Protein AF-A0A2S2NED5-F1 (afdb_monomer)

Solvent-accessible surface area (backbone atoms only — not comparable to full-atom values): 10170 Å² total; per-residue (Å²): 133,84,78,72,93,68,76,84,62,56,47,93,86,77,43,52,46,67,62,49,56,62,32,40,81,76,54,35,88,59,33,60,56,54,48,54,50,50,52,52,53,48,36,50,76,66,53,75,52,66,86,52,93,64,47,64,55,58,56,51,52,53,50,50,52,54,54,46,48,71,66,48,44,62,63,52,49,55,53,54,51,48,54,51,51,53,52,52,49,50,55,52,49,52,53,48,51,52,52,50,52,52,51,51,53,50,55,52,50,53,50,51,52,53,51,56,57,47,48,56,53,53,52,50,53,52,54,50,51,51,52,52,51,52,51,50,52,51,52,49,53,52,50,51,54,50,51,54,54,47,53,53,52,52,50,52,51,50,49,53,53,48,53,53,51,51,52,50,52,52,52,51,51,52,52,52,54,55,59,74,73,105

Radius of gyration: 58.75 Å; Cα contacts (8 Å, |Δi|>4): 25; chains: 1; bounding box: 79×41×174 Å
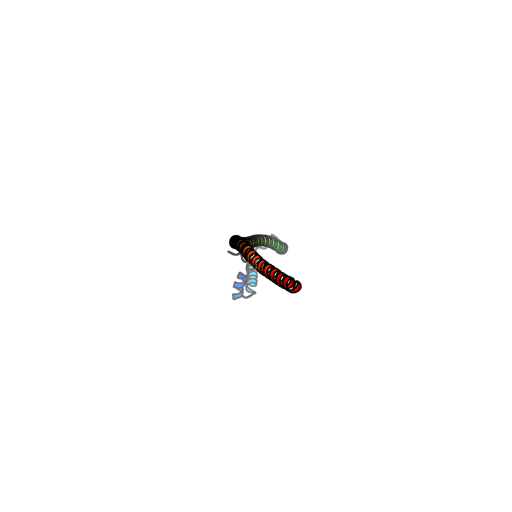
Sequence (182 aa):
MVRLEEPAKTRYLFVPEEWFEVFYKKTGVTGPYVLAAGVTTYLLSKEIWVVEHEFPYVLATVGLFYIGWKKFGTPLANFLDKEIDEYEASCNASRKGEIDGLKENIENQKTEIWRTEAQQHVIQAKRENVAIQLEAIYRERALQAYNQVKRRLDYQLDLANLTRSVQQRHMVNWIIENVLKS

Organism: Schizaphis graminum (NCBI:txid13262)

Nearest PDB structures (foldseek):
  6ziu-assembly1_b  TM=6.833E-01  e=1.904E-09  Bos taurus
  8h9j-assembly1_K  TM=9.379E-01  e=1.440E-06  Homo sapiens
  6zbb-assembly1_b  TM=8.979E-01  e=2.397E-06  Bos taurus

InterPro domains:
  IPR008688 ATP synthase, F0 complex, subunit B/MI25 [PF05405] (40-182)
  IPR013837 ATP synthase, F0 complex, subunit B [PTHR12733] (4-182)

pLDDT: mean 91.84, std 7.13, range [45.84, 98.19]

Secondary structure (DSSP, 8-state):
-PPPSSPPPEETTTEEHHHHHHHHHHHTTTHHHHHHHHHHHHHHHTTSS---TTHHHHHHHHHHHHHHHHHHHHHHHHHHHHHHHHHHHHHHHHHHHHHHHHHHHHHHHHHHHHHHHHHHHHHHHHHHHHHHHHHHHHHHHHHHHHHHHHHHHHHHHHHHHHHHHHHHHHHHHHHHHHHHH-

Foldseek 3Di:
DDDDPDDFDADPVPHGVVVQVVCCVPPNNCRVVVVVVVVVVVCVVVPVPPDDPCNVVVVVVVVVVVVCCVVVVVVVVVVVVVVVVVVVVVVVVVVVVVVVVVVVVVVVVVVVVVVVVVVVVVVVVVVVVVVVVVVVVVVVVVVVVVVVVVVVVVVVVVVVVVVVVVVVVVVVVVVVVVVVVD

Mean predicted aligned error: 11.35 Å

Structure (mmCIF, N/CA/C/O backbone):
data_AF-A0A2S2NED5-F1
#
_entry.id   AF-A0A2S2NED5-F1
#
loop_
_atom_site.group_PDB
_atom_site.id
_atom_site.type_symbol
_atom_site.label_atom_id
_atom_site.label_alt_id
_atom_site.label_comp_id
_atom_site.label_asym_id
_atom_site.label_entity_id
_atom_site.label_seq_id
_atom_site.pdbx_PDB_ins_code
_atom_site.Cartn_x
_atom_site.Cartn_y
_atom_site.Cartn_z
_atom_site.occupancy
_atom_site.B_iso_or_equiv
_atom_site.auth_seq_id
_atom_site.auth_comp_id
_atom_site.auth_asym_id
_atom_site.auth_atom_id
_atom_site.pdbx_PDB_model_num
ATOM 1 N N . MET A 1 1 ? -3.867 1.779 -29.626 1.00 45.84 1 MET A N 1
ATOM 2 C CA . MET A 1 1 ? -2.768 1.006 -30.240 1.00 45.84 1 MET A CA 1
ATOM 3 C C . MET A 1 1 ? -1.603 1.095 -29.274 1.00 45.84 1 MET A C 1
ATOM 5 O O . MET A 1 1 ? -1.162 2.205 -29.015 1.00 45.84 1 MET A O 1
ATOM 9 N N . VAL A 1 2 ? -1.208 -0.011 -28.644 1.00 74.12 2 VAL A N 1
ATOM 10 C CA . VAL A 1 2 ? -0.038 -0.026 -27.751 1.00 74.12 2 VAL A CA 1
ATOM 11 C C . VAL A 1 2 ? 1.204 0.038 -28.640 1.00 74.12 2 VAL A C 1
ATOM 13 O O . VAL A 1 2 ? 1.271 -0.683 -29.637 1.00 74.12 2 VAL A O 1
ATOM 16 N N . ARG A 1 3 ? 2.130 0.956 -28.348 1.00 76.75 3 ARG A N 1
ATOM 17 C CA . ARG A 1 3 ? 3.401 1.055 -29.075 1.00 76.75 3 ARG A CA 1
ATOM 18 C C . ARG A 1 3 ? 4.224 -0.202 -28.773 1.00 76.75 3 ARG A C 1
ATOM 20 O O . ARG A 1 3 ? 4.246 -0.643 -27.632 1.00 76.75 3 ARG A O 1
ATOM 27 N N . LEU A 1 4 ? 4.870 -0.774 -29.787 1.00 77.12 4 LEU A N 1
ATOM 28 C CA . LEU A 1 4 ? 5.820 -1.871 -29.588 1.00 77.12 4 LEU A CA 1
ATOM 29 C C . LEU A 1 4 ? 6.996 -1.368 -28.736 1.00 77.12 4 LEU A C 1
ATOM 31 O O . LEU A 1 4 ? 7.521 -0.291 -29.025 1.00 77.12 4 LEU A O 1
ATOM 35 N N . GLU A 1 5 ? 7.379 -2.127 -27.707 1.00 75.31 5 GLU A N 1
ATOM 36 C CA . GLU A 1 5 ? 8.508 -1.797 -26.821 1.00 75.31 5 GLU A CA 1
ATOM 37 C C . GLU A 1 5 ? 9.833 -1.778 -27.593 1.00 75.31 5 GLU A C 1
ATOM 39 O O . GLU A 1 5 ? 10.628 -0.854 -27.443 1.00 75.31 5 GLU A O 1
ATOM 44 N N . GLU A 1 6 ? 10.027 -2.736 -28.502 1.00 81.06 6 GLU A N 1
ATOM 45 C CA . GLU A 1 6 ? 11.191 -2.783 -29.384 1.00 81.06 6 GLU A CA 1
ATOM 46 C C . GLU A 1 6 ? 10.802 -2.448 -30.834 1.00 81.06 6 GLU A C 1
ATOM 48 O O . GLU A 1 6 ? 9.825 -2.993 -31.365 1.00 81.06 6 GLU A O 1
ATOM 53 N N . PRO A 1 7 ? 11.548 -1.557 -31.514 1.00 80.75 7 PRO A N 1
ATOM 54 C CA . PRO A 1 7 ? 11.331 -1.295 -32.929 1.00 80.75 7 PRO A CA 1
ATOM 55 C C . PRO A 1 7 ? 11.759 -2.493 -33.786 1.00 80.75 7 PRO A C 1
ATOM 57 O O . PRO A 1 7 ? 12.618 -3.290 -33.406 1.00 80.75 7 PRO A O 1
ATOM 60 N N . ALA A 1 8 ? 11.204 -2.582 -34.998 1.00 84.62 8 ALA A N 1
ATOM 61 C CA . ALA A 1 8 ? 11.628 -3.575 -35.977 1.00 84.62 8 ALA A CA 1
ATOM 62 C C . ALA A 1 8 ? 13.136 -3.458 -36.253 1.00 84.62 8 ALA A C 1
ATOM 64 O O . ALA A 1 8 ? 13.674 -2.364 -36.447 1.00 84.62 8 ALA A O 1
ATOM 65 N N . LYS A 1 9 ? 13.821 -4.602 -36.280 1.00 87.06 9 LYS A N 1
ATOM 66 C CA . LYS A 1 9 ? 15.272 -4.663 -36.446 1.00 87.06 9 LYS A CA 1
ATOM 67 C C . LYS A 1 9 ? 15.691 -4.099 -37.808 1.00 87.06 9 LYS A C 1
ATOM 69 O O . LYS A 1 9 ? 15.172 -4.504 -38.847 1.00 87.06 9 LYS A O 1
ATOM 74 N N . THR A 1 10 ? 16.675 -3.203 -37.809 1.00 87.75 10 THR A N 1
ATOM 75 C CA . THR A 1 10 ? 17.285 -2.651 -39.025 1.00 87.75 10 THR A CA 1
ATOM 76 C C . THR A 1 10 ? 18.771 -2.998 -39.092 1.00 87.75 10 THR A C 1
ATOM 78 O O . THR A 1 10 ? 19.491 -2.984 -38.092 1.00 87.75 10 THR A O 1
ATOM 81 N N . ARG A 1 11 ? 19.255 -3.320 -40.294 1.00 83.75 11 ARG A N 1
ATOM 82 C CA . ARG A 1 11 ? 20.682 -3.445 -40.612 1.00 83.75 11 ARG A CA 1
ATOM 83 C C . ARG A 1 11 ? 21.145 -2.183 -41.339 1.00 83.75 11 ARG A C 1
ATOM 85 O O . ARG A 1 11 ? 20.398 -1.587 -42.109 1.00 83.75 11 ARG A O 1
ATOM 92 N N . TYR A 1 12 ? 22.396 -1.779 -41.114 1.00 81.88 12 TYR A N 1
ATOM 93 C CA . TYR A 1 12 ? 23.006 -0.605 -41.765 1.00 81.88 12 TYR A CA 1
ATOM 94 C C . TYR A 1 12 ? 22.207 0.698 -41.595 1.00 81.88 12 TYR A C 1
ATOM 96 O O . TYR A 1 12 ? 22.156 1.511 -42.512 1.00 81.88 12 TYR A O 1
ATOM 104 N N . LEU A 1 13 ? 21.598 0.9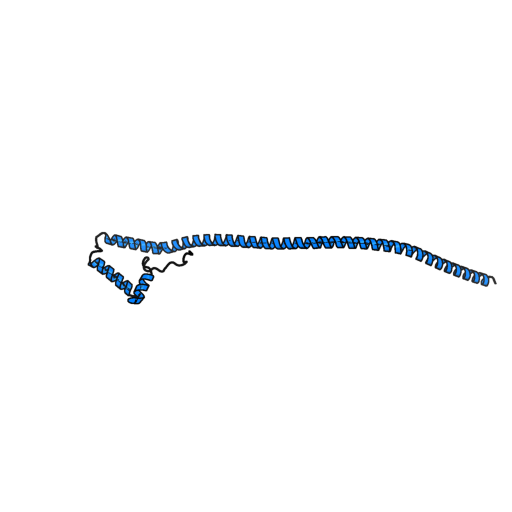05 -40.422 1.00 81.31 13 LEU A N 1
ATOM 105 C CA . LEU A 1 13 ? 20.775 2.070 -40.063 1.00 81.31 13 LEU A CA 1
ATOM 106 C C . LEU A 1 13 ? 19.399 2.150 -40.745 1.00 81.31 13 LEU A C 1
ATOM 108 O O . LEU A 1 13 ? 18.418 2.423 -40.060 1.00 81.31 13 LEU A O 1
ATOM 112 N N . PHE A 1 14 ? 19.316 1.926 -42.059 1.00 83.69 14 PHE A N 1
ATOM 113 C CA . PHE A 1 14 ? 18.115 2.229 -42.852 1.00 83.69 14 PHE A CA 1
ATOM 114 C C . PHE A 1 14 ? 17.465 1.020 -43.533 1.00 83.69 14 PHE A C 1
ATOM 116 O O . PHE A 1 14 ? 16.337 1.144 -44.003 1.00 83.69 14 PHE A O 1
ATOM 123 N N . VAL A 1 15 ? 18.137 -0.135 -43.616 1.00 88.62 15 VAL A N 1
ATOM 124 C CA . VAL A 1 15 ? 17.589 -1.311 -44.311 1.00 88.62 15 VAL A CA 1
ATOM 125 C C . VAL A 1 15 ? 16.874 -2.216 -43.301 1.00 88.62 15 VAL A C 1
ATOM 127 O O . VAL A 1 15 ? 17.534 -2.746 -42.405 1.00 88.62 15 VAL A O 1
ATOM 130 N N . PRO A 1 16 ? 15.552 -2.435 -43.414 1.00 89.62 16 PRO A N 1
ATOM 131 C CA . PRO A 1 16 ? 14.827 -3.341 -42.525 1.00 89.62 16 PRO A CA 1
ATOM 132 C C . PRO A 1 16 ? 15.308 -4.788 -42.657 1.00 89.62 16 PRO A C 1
ATOM 134 O O . PRO A 1 16 ? 15.634 -5.246 -43.753 1.00 89.62 16 PRO A O 1
ATOM 137 N N . GLU A 1 17 ? 15.298 -5.535 -41.554 1.00 87.75 17 GLU A N 1
ATOM 138 C CA . GLU A 1 17 ? 15.610 -6.971 -41.548 1.00 87.75 17 GLU A CA 1
ATOM 139 C C . GLU A 1 17 ? 14.667 -7.764 -42.470 1.00 87.75 17 GLU A C 1
ATOM 141 O O . GLU A 1 17 ? 15.100 -8.696 -43.142 1.00 87.75 17 GLU A O 1
ATOM 146 N N . GLU A 1 18 ? 13.411 -7.332 -42.594 1.00 88.44 18 GLU A N 1
ATOM 147 C CA . GLU A 1 18 ? 12.395 -7.953 -43.454 1.00 88.44 18 GLU A CA 1
ATOM 148 C C . GLU A 1 18 ? 12.843 -8.071 -44.920 1.00 88.44 18 GLU A C 1
ATOM 150 O O . GLU A 1 18 ? 12.561 -9.068 -45.588 1.00 88.44 18 GLU A O 1
ATOM 155 N N . TRP A 1 19 ? 13.608 -7.095 -45.429 1.00 85.38 19 TRP A N 1
ATOM 156 C CA . TRP A 1 19 ? 14.183 -7.178 -46.774 1.00 85.38 19 TRP A CA 1
ATOM 157 C C . TRP A 1 19 ? 15.178 -8.331 -46.880 1.00 85.38 19 TRP A C 1
ATOM 159 O O . TRP A 1 19 ? 15.153 -9.081 -47.855 1.00 85.38 19 TRP A O 1
ATOM 169 N N . PHE A 1 20 ? 16.025 -8.516 -45.867 1.00 87.62 20 PHE A N 1
ATOM 170 C CA . PHE A 1 20 ? 16.954 -9.640 -45.829 1.00 87.62 20 PHE A CA 1
ATOM 171 C C . PHE A 1 20 ? 16.196 -10.971 -45.746 1.00 87.62 20 PHE A C 1
ATOM 173 O O . PHE A 1 20 ? 16.566 -11.901 -46.457 1.00 87.62 20 PHE A O 1
ATOM 180 N N . GLU A 1 21 ? 15.109 -11.063 -44.973 1.00 87.69 21 GLU A N 1
ATOM 181 C CA . GLU A 1 21 ? 14.255 -12.265 -44.873 1.00 87.69 21 GLU A CA 1
ATOM 182 C C . GLU A 1 21 ? 13.667 -12.720 -46.209 1.00 87.69 21 GLU A C 1
ATOM 184 O O . GLU A 1 21 ? 13.621 -13.924 -46.493 1.00 87.69 21 GLU A O 1
ATOM 189 N N . VAL A 1 22 ? 13.269 -11.775 -47.062 1.00 88.75 22 VAL A N 1
ATOM 190 C CA . VAL A 1 22 ? 12.777 -12.084 -48.411 1.00 88.75 22 VAL A CA 1
ATOM 191 C C . VAL A 1 22 ? 13.861 -12.770 -49.247 1.00 88.75 22 VAL A C 1
ATOM 193 O O . VAL A 1 22 ? 13.602 -13.796 -49.883 1.00 88.75 22 VAL A O 1
ATOM 196 N N . PHE A 1 23 ? 15.088 -12.251 -49.214 1.00 85.88 23 PHE A N 1
ATOM 197 C CA . PHE A 1 23 ? 16.212 -12.829 -49.951 1.00 85.88 23 PHE A CA 1
ATOM 198 C C . PHE A 1 23 ? 16.755 -14.108 -49.310 1.00 85.88 23 PHE A C 1
ATOM 200 O O . PHE A 1 23 ? 17.129 -15.027 -50.037 1.00 85.88 23 PHE A O 1
ATOM 207 N N . TYR A 1 24 ? 16.730 -14.233 -47.979 1.00 88.31 24 TYR A N 1
ATOM 208 C CA . TYR A 1 24 ? 17.187 -15.426 -47.262 1.00 88.31 24 TYR A CA 1
ATOM 209 C C . TYR A 1 24 ? 16.523 -16.700 -47.795 1.00 88.31 24 TYR A C 1
ATOM 211 O O . TYR A 1 24 ? 17.198 -17.706 -48.007 1.00 88.31 24 TYR A O 1
ATOM 219 N N . LYS A 1 25 ? 15.220 -16.639 -48.096 1.00 87.50 25 LYS A N 1
ATOM 220 C CA . LYS A 1 25 ? 14.446 -17.773 -48.630 1.00 87.50 25 LYS A CA 1
ATOM 221 C C . LYS A 1 25 ? 14.846 -18.196 -50.050 1.00 87.50 25 LYS A C 1
ATOM 223 O O . LYS A 1 25 ? 14.464 -19.284 -50.473 1.00 87.50 25 LYS A O 1
ATOM 228 N N . LYS A 1 26 ? 15.539 -17.345 -50.816 1.00 87.50 26 LYS A N 1
ATOM 229 C CA . LYS A 1 26 ? 15.823 -17.561 -52.249 1.00 87.50 26 LYS A CA 1
ATOM 230 C C . LYS A 1 26 ? 17.310 -17.654 -52.571 1.00 87.50 26 LYS A C 1
ATOM 232 O O . LYS A 1 26 ? 17.704 -18.507 -53.356 1.00 87.50 26 LYS A O 1
ATOM 237 N N . THR A 1 27 ? 18.121 -16.782 -51.989 1.00 88.75 27 THR A N 1
ATOM 238 C CA . THR A 1 27 ? 19.540 -16.592 -52.322 1.00 88.75 27 THR A CA 1
ATOM 239 C C . THR A 1 27 ? 20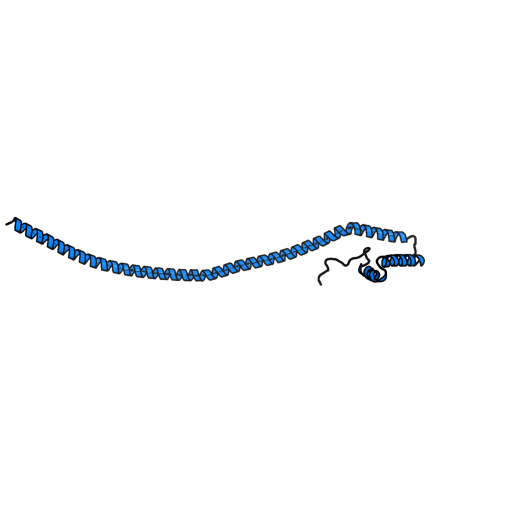.454 -16.706 -51.099 1.00 88.75 27 THR A C 1
ATOM 241 O O . THR A 1 27 ? 21.665 -16.523 -51.210 1.00 88.75 27 THR A O 1
ATOM 244 N N . GLY A 1 28 ? 19.896 -17.057 -49.935 1.00 89.25 28 GLY A N 1
ATOM 245 C CA . GLY A 1 28 ? 20.643 -17.245 -48.695 1.00 89.25 28 GLY A CA 1
ATOM 246 C C . GLY A 1 28 ? 21.183 -15.939 -48.104 1.00 89.25 28 GLY A C 1
ATOM 247 O O . GLY A 1 28 ? 20.765 -14.842 -48.467 1.00 89.25 28 GLY A O 1
ATOM 248 N N . VAL A 1 29 ? 22.127 -16.063 -47.164 1.00 87.12 29 VAL A N 1
ATOM 249 C CA . VAL A 1 29 ? 22.678 -14.931 -46.391 1.00 87.12 29 VAL A CA 1
ATOM 250 C C . VAL A 1 29 ? 23.423 -13.932 -47.266 1.00 87.12 29 VAL A C 1
ATOM 252 O O . VAL A 1 29 ? 23.371 -12.735 -47.010 1.00 87.12 29 VAL A O 1
ATOM 255 N N . THR A 1 30 ? 24.119 -14.413 -48.293 1.00 89.69 30 THR A N 1
ATOM 256 C CA . THR A 1 30 ? 24.970 -13.593 -49.163 1.00 89.69 30 THR A CA 1
ATOM 257 C C . THR A 1 30 ? 24.186 -12.861 -50.248 1.00 89.69 30 THR A C 1
ATOM 259 O O . THR A 1 30 ? 24.676 -11.865 -50.774 1.00 89.69 30 THR A O 1
ATOM 262 N N . GLY A 1 31 ? 22.962 -13.299 -50.552 1.00 88.62 31 GLY A N 1
ATOM 263 C CA . GLY A 1 31 ? 22.130 -12.758 -51.624 1.00 88.62 31 GLY A CA 1
ATOM 264 C C . GLY A 1 31 ? 21.950 -11.236 -51.592 1.00 88.62 31 GLY A C 1
ATOM 265 O O . GLY A 1 31 ? 22.309 -10.581 -52.572 1.00 88.62 31 GLY A O 1
ATOM 266 N N . PRO A 1 32 ? 21.463 -10.648 -50.482 1.00 91.12 32 PRO A N 1
ATOM 267 C CA . PRO A 1 32 ? 21.308 -9.196 -50.349 1.00 91.12 32 PRO A CA 1
ATOM 268 C C . PRO A 1 32 ? 22.610 -8.424 -50.553 1.00 91.12 32 PRO A C 1
ATOM 270 O O . PRO A 1 32 ? 22.617 -7.363 -51.170 1.00 91.12 32 PRO A O 1
ATOM 273 N N . TYR A 1 33 ? 23.721 -8.967 -50.054 1.00 90.62 33 TYR A N 1
ATOM 274 C CA . TYR A 1 33 ? 25.029 -8.320 -50.122 1.00 90.62 33 TYR A CA 1
ATOM 275 C C . TYR A 1 33 ? 25.590 -8.314 -51.542 1.00 90.62 33 TYR A C 1
ATOM 277 O O . TYR A 1 33 ? 26.087 -7.289 -52.004 1.00 90.62 33 TYR A O 1
ATOM 285 N N . VAL A 1 34 ? 25.464 -9.436 -52.255 1.00 91.56 34 VAL A N 1
ATOM 286 C CA . VAL A 1 34 ? 25.880 -9.544 -53.65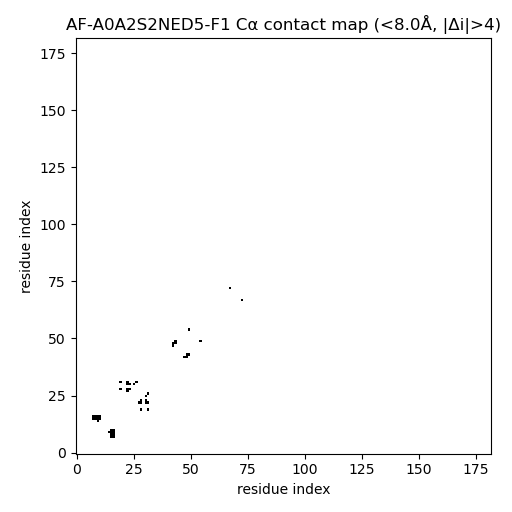9 1.00 91.56 34 VAL A CA 1
ATOM 287 C C . VAL A 1 34 ? 24.997 -8.670 -54.549 1.00 91.56 34 VAL A C 1
ATOM 289 O O . VAL A 1 34 ? 25.511 -8.025 -55.460 1.00 91.56 34 VAL A O 1
ATOM 292 N N . LEU A 1 35 ? 23.696 -8.575 -54.254 1.00 90.75 35 LEU A N 1
ATOM 293 C CA . LEU A 1 35 ? 22.790 -7.660 -54.948 1.00 90.75 35 LEU A CA 1
ATOM 294 C C . LEU A 1 35 ? 23.204 -6.203 -54.730 1.00 90.75 35 LEU A C 1
ATOM 296 O O . LEU A 1 35 ? 23.332 -5.465 -55.702 1.00 90.75 35 LEU A O 1
ATOM 300 N N . ALA A 1 36 ? 23.460 -5.792 -53.486 1.00 90.75 36 ALA A N 1
ATOM 301 C CA . ALA A 1 36 ? 23.896 -4.431 -53.180 1.00 90.75 36 ALA A CA 1
ATOM 302 C C . ALA A 1 36 ? 25.216 -4.079 -53.891 1.00 90.75 36 ALA A C 1
ATOM 304 O O . ALA A 1 36 ? 25.325 -3.011 -54.498 1.00 90.75 36 ALA A O 1
ATOM 305 N N . ALA A 1 37 ? 26.191 -4.994 -53.885 1.00 92.25 37 ALA A N 1
ATOM 306 C CA . ALA A 1 37 ? 27.443 -4.827 -54.619 1.00 92.25 37 ALA A CA 1
ATOM 307 C C . ALA A 1 37 ? 27.201 -4.718 -56.135 1.00 92.25 37 ALA A C 1
ATOM 309 O O . ALA A 1 37 ? 27.694 -3.788 -56.765 1.00 92.25 37 ALA A O 1
ATOM 310 N N . GLY A 1 38 ? 26.381 -5.607 -56.705 1.00 93.06 38 GLY A N 1
ATOM 311 C CA . GLY A 1 38 ? 26.049 -5.616 -58.131 1.00 93.06 38 GLY A CA 1
ATOM 312 C C . GLY A 1 38 ? 25.327 -4.349 -58.596 1.00 93.06 38 GLY A C 1
ATOM 313 O O . GLY A 1 38 ? 25.693 -3.785 -59.625 1.00 93.06 38 GLY A O 1
ATOM 314 N N . VAL A 1 39 ? 24.357 -3.854 -57.819 1.00 92.50 39 VAL A N 1
ATOM 315 C CA . VAL A 1 39 ? 23.672 -2.577 -58.090 1.00 92.50 39 VAL A CA 1
ATOM 316 C C . VAL A 1 39 ? 24.663 -1.417 -58.024 1.00 92.50 39 VAL A C 1
ATOM 318 O O . VAL A 1 39 ? 24.676 -0.580 -58.922 1.00 92.50 39 VAL A O 1
ATOM 321 N N . THR A 1 40 ? 25.542 -1.391 -57.020 1.00 90.50 40 THR A N 1
ATOM 322 C CA . THR A 1 40 ? 26.555 -0.332 -56.883 1.00 90.50 40 THR A CA 1
ATOM 323 C C . THR A 1 40 ? 27.528 -0.330 -58.067 1.00 90.50 40 THR A C 1
ATOM 325 O O . THR A 1 40 ? 27.773 0.716 -58.665 1.00 90.50 40 THR A O 1
ATOM 328 N N . THR A 1 41 ? 28.043 -1.498 -58.471 1.00 91.38 41 THR A N 1
ATOM 329 C CA . THR A 1 41 ? 28.930 -1.628 -59.639 1.00 91.38 41 THR A CA 1
ATOM 330 C C . THR A 1 41 ? 28.224 -1.242 -60.938 1.00 91.38 41 THR A C 1
ATOM 332 O O . THR A 1 41 ? 28.832 -0.591 -61.784 1.00 91.38 41 THR A O 1
ATOM 335 N N . TYR A 1 42 ? 26.943 -1.588 -61.097 1.00 93.69 42 TYR A N 1
ATOM 336 C CA . TYR A 1 42 ? 26.149 -1.184 -62.258 1.00 93.69 42 TYR A CA 1
ATOM 337 C C . TYR A 1 42 ? 25.967 0.340 -62.335 1.00 93.69 42 TYR A C 1
ATOM 339 O O . TYR A 1 42 ? 26.181 0.920 -63.398 1.00 93.69 42 TYR A O 1
ATOM 347 N N . LEU A 1 43 ? 25.627 0.991 -61.216 1.00 91.00 43 LEU A N 1
ATOM 348 C CA . LEU A 1 43 ? 25.448 2.447 -61.144 1.00 91.00 43 LEU A CA 1
ATOM 349 C C . LEU A 1 43 ? 26.730 3.208 -61.506 1.00 91.00 43 LEU A C 1
ATOM 351 O O . LEU A 1 43 ? 26.661 4.199 -62.232 1.00 91.00 43 LEU A O 1
ATOM 355 N N . LEU A 1 44 ? 27.884 2.715 -61.048 1.00 88.94 44 LEU A N 1
ATOM 356 C CA . LEU A 1 44 ? 29.195 3.271 -61.392 1.00 88.94 44 LEU A CA 1
ATOM 357 C C . LEU A 1 44 ? 29.567 2.990 -62.856 1.00 88.94 44 LEU A C 1
ATOM 359 O O . LEU A 1 44 ? 29.993 3.890 -63.567 1.00 88.94 44 LEU A O 1
ATOM 363 N N . SER A 1 45 ? 29.359 1.760 -63.340 1.00 92.94 45 SER A N 1
ATOM 364 C CA . SER A 1 45 ? 29.691 1.369 -64.720 1.00 92.94 45 SER A CA 1
ATOM 365 C C . SER A 1 45 ? 28.849 2.084 -65.776 1.00 92.94 45 SER A C 1
ATOM 367 O O . SER A 1 45 ? 29.286 2.189 -66.922 1.00 92.94 45 SER A O 1
ATOM 369 N N . LYS A 1 46 ? 27.629 2.505 -65.431 1.00 92.38 46 LYS A N 1
ATOM 370 C CA . LYS A 1 46 ? 26.735 3.262 -66.315 1.00 92.38 46 LYS A CA 1
ATOM 371 C C . LYS A 1 46 ? 26.811 4.771 -66.110 1.00 92.38 46 LYS A C 1
ATOM 373 O O . LYS A 1 46 ? 25.994 5.468 -66.700 1.00 92.38 46 LYS A O 1
ATOM 378 N N . GLU A 1 47 ? 27.740 5.252 -65.281 1.00 87.81 47 GLU A N 1
ATOM 379 C CA . GLU A 1 47 ? 27.893 6.674 -64.942 1.00 87.81 47 GLU A CA 1
ATOM 380 C C . GLU A 1 47 ? 26.579 7.321 -64.465 1.00 87.81 47 GLU A C 1
ATOM 382 O O . GLU A 1 47 ? 26.380 8.525 -64.565 1.00 87.81 47 GLU A O 1
ATOM 387 N N . ILE A 1 48 ? 25.664 6.520 -63.904 1.00 86.44 48 ILE A N 1
ATOM 388 C CA . ILE A 1 48 ? 24.465 7.044 -63.233 1.00 86.44 48 ILE A CA 1
ATOM 389 C C . ILE A 1 48 ? 24.903 7.731 -61.935 1.00 86.44 48 ILE A C 1
ATOM 391 O O . ILE A 1 48 ? 24.341 8.749 -61.538 1.00 86.44 48 ILE A O 1
ATOM 395 N N . TRP A 1 49 ? 25.940 7.185 -61.292 1.00 84.81 49 TRP A N 1
ATOM 396 C CA . TRP A 1 49 ? 26.726 7.869 -60.272 1.00 84.81 49 TRP A CA 1
ATOM 397 C C . TRP A 1 49 ? 28.059 8.313 -60.869 1.00 84.81 49 TRP A C 1
ATOM 399 O O . TRP A 1 49 ? 29.007 7.531 -60.940 1.00 84.81 49 TRP A O 1
ATOM 409 N N . VAL A 1 50 ? 28.112 9.573 -61.304 1.00 85.31 50 VAL A N 1
ATOM 410 C CA . VAL A 1 50 ? 29.332 10.202 -61.822 1.00 85.31 50 VAL A CA 1
ATOM 411 C C . VAL A 1 50 ? 30.235 10.586 -60.648 1.00 85.31 50 VAL A C 1
ATOM 413 O O . VAL A 1 50 ? 29.824 11.300 -59.732 1.00 85.31 50 VAL A O 1
ATOM 416 N N . VAL A 1 51 ? 31.476 10.096 -60.658 1.00 85.69 51 VAL A N 1
ATOM 417 C CA . VAL A 1 51 ? 32.476 10.420 -59.632 1.00 85.69 51 VAL A CA 1
ATOM 418 C C . VAL A 1 51 ? 33.182 11.715 -60.024 1.00 85.69 51 VAL A C 1
ATOM 420 O O . VAL A 1 51 ? 34.236 11.706 -60.657 1.00 85.69 51 VAL A O 1
ATOM 423 N N . GLU A 1 52 ? 32.570 12.839 -59.666 1.00 85.75 52 GLU A N 1
ATOM 424 C CA . GLU A 1 52 ? 33.134 14.177 -59.867 1.00 85.75 52 GLU A CA 1
ATOM 425 C C . GLU A 1 52 ? 33.905 14.667 -58.631 1.00 85.75 52 GLU A C 1
ATOM 427 O O . GLU A 1 52 ? 33.934 14.010 -57.585 1.00 85.75 52 GLU A O 1
ATOM 432 N N . HIS A 1 53 ? 34.502 15.861 -58.726 1.00 86.12 53 HIS A N 1
ATOM 433 C C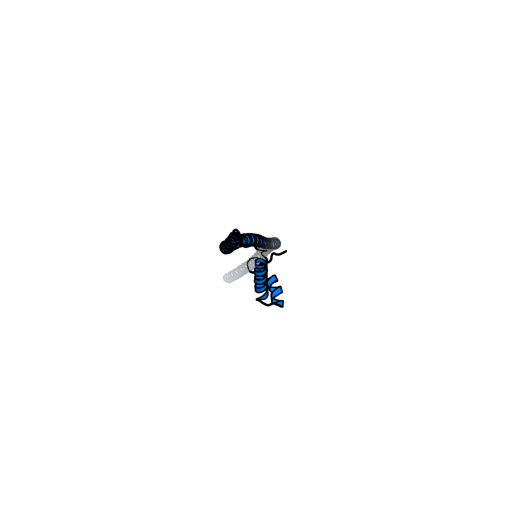A . HIS A 1 53 ? 35.218 16.504 -57.616 1.00 86.12 53 HIS A CA 1
ATOM 434 C C . HIS A 1 53 ? 34.348 16.653 -56.351 1.00 86.12 53 HIS A C 1
ATOM 436 O O . HIS A 1 53 ? 34.877 16.698 -55.243 1.00 86.12 53 HIS A O 1
ATOM 442 N N . GLU A 1 54 ? 33.020 16.702 -56.487 1.00 86.06 54 GLU A N 1
ATOM 443 C CA . GLU A 1 54 ? 32.107 16.839 -55.349 1.00 86.06 54 GLU A CA 1
ATOM 444 C C . GLU A 1 54 ? 31.770 15.514 -54.640 1.00 86.06 54 GLU A C 1
ATOM 446 O O . GLU A 1 54 ? 31.335 15.516 -53.487 1.00 86.06 54 GLU A O 1
ATOM 451 N N . PHE A 1 55 ? 32.013 14.365 -55.279 1.00 86.00 55 PHE A N 1
ATOM 452 C CA . PHE A 1 55 ? 31.645 13.048 -54.747 1.00 86.00 55 PHE A CA 1
ATOM 453 C C . PHE A 1 55 ? 32.257 12.725 -53.362 1.00 86.00 55 PHE A C 1
ATOM 455 O O . PHE A 1 55 ? 31.549 12.188 -52.502 1.00 86.00 55 PHE A O 1
ATOM 462 N N . PRO A 1 56 ? 33.522 13.090 -53.059 1.00 87.06 56 PRO A N 1
ATOM 463 C CA . PRO A 1 56 ? 34.097 12.892 -51.729 1.00 87.06 56 PRO A CA 1
ATOM 464 C C . PRO A 1 56 ? 33.354 13.625 -50.601 1.00 87.06 56 PRO A C 1
ATOM 466 O O . PRO A 1 56 ? 33.362 13.139 -49.468 1.00 87.06 56 PRO A O 1
ATOM 469 N N . TYR A 1 57 ? 32.681 14.751 -50.877 1.00 89.81 57 TYR A N 1
ATOM 470 C CA . TYR A 1 57 ? 31.914 15.466 -49.850 1.00 89.81 57 TYR A CA 1
ATOM 471 C C . TYR A 1 57 ? 30.716 14.647 -49.369 1.00 89.81 57 TYR A C 1
ATOM 473 O O . TYR A 1 57 ? 30.461 14.605 -48.169 1.00 89.81 57 TYR A O 1
ATOM 481 N N . VAL A 1 58 ? 30.039 13.920 -50.265 1.00 88.12 58 VAL A N 1
ATOM 482 C CA . VAL A 1 58 ? 28.925 13.028 -49.897 1.00 88.12 58 VAL A CA 1
ATOM 483 C C . VAL A 1 58 ? 29.403 11.947 -48.926 1.00 88.12 58 VAL A C 1
ATOM 485 O O . VAL A 1 58 ? 28.774 11.713 -47.892 1.00 88.12 58 VAL A O 1
ATOM 488 N N . LEU A 1 59 ? 30.555 11.330 -49.206 1.00 86.56 59 LEU A N 1
ATOM 489 C CA . LEU A 1 59 ? 31.152 10.322 -48.325 1.00 86.56 59 LEU A CA 1
ATOM 490 C C . LEU A 1 59 ? 31.559 10.912 -46.967 1.00 86.56 59 LEU A C 1
ATOM 492 O O . LEU A 1 59 ? 31.324 10.286 -45.931 1.00 86.56 59 LEU A O 1
ATOM 496 N N . ALA A 1 60 ? 32.120 12.124 -46.954 1.00 90.06 60 ALA A N 1
ATOM 497 C CA . ALA A 1 60 ? 32.475 12.825 -45.723 1.00 90.06 60 ALA A CA 1
ATOM 498 C C . ALA A 1 60 ? 31.236 13.150 -44.866 1.00 90.06 60 ALA A C 1
ATOM 500 O O . ALA A 1 60 ? 31.251 12.927 -43.654 1.00 90.06 60 ALA A O 1
ATOM 501 N N . THR A 1 61 ? 30.142 13.601 -45.486 1.00 89.00 61 THR A N 1
ATOM 502 C CA . THR A 1 61 ? 28.867 13.875 -44.809 1.00 89.00 61 THR A CA 1
ATOM 503 C C . THR A 1 61 ? 28.259 12.604 -44.212 1.00 89.00 61 THR A C 1
ATOM 505 O O . THR A 1 61 ? 27.877 12.602 -43.041 1.00 89.00 61 THR A O 1
ATOM 508 N N . VAL A 1 62 ? 28.227 11.497 -44.963 1.00 89.69 62 VAL A N 1
ATOM 509 C CA . VAL A 1 62 ? 27.755 10.190 -44.459 1.00 89.69 62 VAL A CA 1
ATOM 510 C C . VAL A 1 62 ? 28.613 9.715 -43.280 1.00 89.69 62 VAL A C 1
ATOM 512 O O . VAL A 1 62 ? 28.079 9.261 -42.266 1.00 89.69 62 VAL A O 1
ATOM 515 N N . GLY A 1 63 ? 29.937 9.873 -43.371 1.00 90.25 63 GLY A N 1
ATOM 516 C CA . GLY A 1 63 ? 30.865 9.551 -42.286 1.00 90.25 63 GLY A CA 1
ATOM 517 C C . GLY A 1 63 ? 30.610 10.372 -41.019 1.00 90.25 63 GLY A C 1
ATOM 518 O O . GLY A 1 63 ? 30.608 9.820 -39.916 1.00 90.25 63 GLY A O 1
ATOM 519 N N . LEU A 1 64 ? 30.327 11.670 -41.163 1.00 91.50 64 LEU A N 1
ATOM 520 C CA . LEU A 1 64 ? 29.987 12.549 -40.044 1.00 91.50 64 LEU A CA 1
ATOM 521 C C . LEU A 1 64 ? 28.695 12.101 -39.353 1.00 91.50 64 LEU A C 1
ATOM 523 O O . LEU A 1 64 ? 28.683 11.970 -38.127 1.00 91.50 64 LEU A O 1
ATOM 527 N N . PHE A 1 65 ? 27.638 11.798 -40.114 1.00 89.12 65 PHE A N 1
ATOM 528 C CA . PHE A 1 65 ? 26.384 11.285 -39.552 1.00 89.12 65 PHE A CA 1
ATOM 529 C C . PHE A 1 65 ? 26.566 9.936 -38.852 1.00 89.12 65 PHE A C 1
ATOM 531 O O . PHE A 1 65 ? 26.011 9.735 -37.773 1.00 89.12 65 PHE A O 1
ATOM 538 N N . TYR A 1 66 ? 27.386 9.036 -39.401 1.00 89.88 66 TYR A N 1
ATOM 539 C CA . TYR A 1 66 ? 27.685 7.750 -38.768 1.00 89.88 66 TYR A CA 1
ATOM 540 C C . TYR A 1 66 ? 28.407 7.917 -37.421 1.00 89.88 66 TYR A C 1
ATOM 542 O O . TYR A 1 66 ? 28.037 7.288 -36.426 1.00 89.88 66 TYR A O 1
ATOM 550 N N . ILE A 1 67 ? 29.411 8.800 -37.359 1.00 90.69 67 ILE A N 1
ATOM 551 C CA . ILE A 1 67 ? 30.123 9.117 -36.111 1.00 90.69 67 ILE A CA 1
ATOM 552 C C . ILE A 1 67 ? 29.179 9.791 -35.110 1.00 90.69 67 ILE A C 1
ATOM 554 O O . ILE A 1 67 ? 29.205 9.451 -33.924 1.00 90.69 67 ILE A O 1
ATOM 558 N N . GLY A 1 68 ? 28.342 10.719 -35.582 1.00 89.25 68 GLY A N 1
ATOM 559 C CA . GLY A 1 68 ? 27.334 11.402 -34.779 1.00 89.25 68 GLY A CA 1
ATOM 560 C C . GLY A 1 68 ? 26.351 10.419 -34.151 1.00 89.25 68 GLY A C 1
ATOM 561 O O . GLY A 1 68 ? 26.201 10.402 -32.933 1.00 89.25 68 GLY A O 1
ATOM 562 N N . TRP A 1 69 ? 25.761 9.530 -34.950 1.00 87.88 69 TRP A N 1
ATOM 563 C CA . TRP A 1 69 ? 24.846 8.498 -34.463 1.00 87.88 69 TRP A CA 1
ATOM 564 C C . TRP A 1 69 ? 25.504 7.583 -33.426 1.00 87.88 69 TRP A C 1
ATOM 566 O O . TRP A 1 69 ? 24.946 7.369 -32.351 1.00 87.88 69 TRP A O 1
ATOM 576 N N . LYS A 1 70 ? 26.725 7.101 -33.690 1.00 87.50 70 LYS A N 1
ATOM 577 C CA . LYS A 1 70 ? 27.423 6.194 -32.769 1.00 87.50 70 LYS A CA 1
ATOM 578 C C . LYS A 1 70 ? 27.746 6.845 -31.419 1.00 87.50 70 LYS A C 1
ATOM 580 O O . LYS A 1 70 ? 27.770 6.151 -30.407 1.00 87.50 70 LYS A O 1
ATOM 585 N N . LYS A 1 71 ? 28.029 8.152 -31.393 1.00 90.12 71 LYS A N 1
ATOM 586 C CA . LYS A 1 71 ? 28.389 8.875 -30.160 1.00 90.12 71 LYS A CA 1
ATOM 587 C C . LYS A 1 71 ? 27.180 9.430 -29.408 1.00 90.12 71 LYS A C 1
ATOM 589 O O . LYS A 1 71 ? 27.163 9.371 -28.184 1.00 90.12 71 LYS A O 1
ATOM 594 N N . PHE A 1 72 ? 26.194 9.971 -30.121 1.00 90.50 72 PHE A N 1
ATOM 595 C CA . PHE A 1 72 ? 25.040 10.646 -29.521 1.00 90.50 72 PHE A CA 1
ATOM 596 C C . PHE A 1 72 ? 23.800 9.755 -29.387 1.00 90.50 72 PHE A C 1
ATOM 598 O O . PHE A 1 72 ? 22.896 10.112 -28.640 1.00 90.50 72 PHE A O 1
ATOM 605 N N . GLY A 1 73 ? 23.756 8.589 -30.040 1.00 88.38 73 GLY A N 1
ATOM 606 C CA . GLY A 1 73 ? 22.601 7.688 -29.998 1.00 88.38 73 GLY A CA 1
ATOM 607 C C . GLY A 1 73 ? 22.278 7.183 -28.590 1.00 88.38 73 GLY A C 1
ATOM 608 O O . GLY A 1 73 ? 21.170 7.388 -28.110 1.00 88.38 73 GLY A O 1
ATOM 609 N N . THR A 1 74 ? 23.250 6.580 -27.899 1.00 90.12 74 THR A N 1
ATOM 610 C CA . THR A 1 74 ? 23.062 6.054 -26.534 1.00 90.12 74 THR A CA 1
ATOM 611 C C . THR A 1 74 ? 22.683 7.120 -25.498 1.00 90.12 74 THR A C 1
ATOM 613 O O . THR A 1 74 ? 21.716 6.899 -24.776 1.00 90.12 74 THR A O 1
ATOM 616 N N . PRO A 1 75 ? 23.376 8.275 -25.384 1.00 93.56 75 PRO A N 1
ATOM 617 C CA . PRO A 1 75 ? 22.993 9.280 -24.393 1.00 93.56 75 PRO A CA 1
ATOM 618 C C . PRO A 1 75 ? 21.619 9.898 -24.679 1.00 93.56 75 PRO A C 1
ATOM 620 O O . PRO A 1 75 ? 20.896 10.200 -23.736 1.00 93.56 75 PRO A O 1
ATOM 623 N N . LEU A 1 76 ? 21.242 10.061 -25.953 1.00 91.62 76 LEU A N 1
ATOM 624 C CA . LEU A 1 76 ? 19.926 10.578 -26.325 1.00 91.62 76 LEU A CA 1
ATOM 625 C C . LEU A 1 76 ? 18.814 9.560 -26.043 1.00 91.62 76 LEU A C 1
ATOM 627 O O . LEU A 1 76 ? 17.778 9.949 -25.516 1.00 91.62 76 LEU A O 1
ATOM 631 N N . ALA A 1 77 ? 19.043 8.273 -26.326 1.00 89.88 77 ALA A N 1
ATOM 632 C CA . ALA A 1 77 ? 18.113 7.201 -25.968 1.00 89.88 77 ALA A CA 1
ATOM 633 C C . ALA A 1 77 ? 17.883 7.157 -24.452 1.00 89.88 77 ALA A C 1
ATOM 635 O O . ALA A 1 77 ? 16.758 7.329 -24.007 1.00 89.88 77 ALA A O 1
ATOM 636 N N . ASN A 1 78 ? 18.958 7.098 -23.659 1.00 93.00 78 ASN A N 1
ATOM 637 C CA . ASN A 1 78 ? 18.860 7.068 -22.198 1.00 93.00 78 ASN A CA 1
ATOM 638 C C . ASN A 1 78 ? 18.152 8.304 -21.616 1.00 93.00 78 ASN A C 1
ATOM 640 O O . ASN A 1 78 ? 17.503 8.210 -20.578 1.00 93.00 78 ASN A O 1
ATOM 644 N N . PHE A 1 79 ? 18.310 9.477 -22.239 1.00 94.75 79 PHE A N 1
ATOM 645 C CA . PHE A 1 79 ? 17.622 10.694 -21.811 1.00 94.75 79 PHE A CA 1
ATOM 646 C C . PHE A 1 79 ? 16.110 10.608 -22.054 1.00 94.75 79 PHE A C 1
ATOM 648 O O . PHE A 1 79 ? 15.336 10.933 -21.158 1.00 94.75 79 PHE A O 1
ATOM 655 N N . LEU A 1 80 ? 15.702 10.139 -23.238 1.00 92.62 80 LEU A N 1
ATOM 656 C CA . LEU A 1 80 ? 14.291 9.953 -23.582 1.00 92.62 80 LEU A CA 1
ATOM 657 C C . LEU A 1 80 ? 13.645 8.832 -22.758 1.00 92.62 80 LEU A C 1
ATOM 659 O O . LEU A 1 80 ? 12.530 9.008 -22.273 1.00 92.62 80 LEU A O 1
ATOM 663 N N . ASP A 1 81 ? 14.351 7.717 -22.562 1.00 92.88 81 ASP A N 1
ATOM 664 C CA . ASP A 1 81 ? 13.873 6.592 -21.751 1.00 92.88 81 ASP A CA 1
ATOM 665 C C . ASP A 1 81 ? 13.645 7.036 -20.302 1.00 92.88 81 ASP A C 1
ATOM 667 O O . ASP A 1 81 ? 12.596 6.768 -19.726 1.00 92.88 81 ASP A O 1
ATOM 671 N N . LYS A 1 82 ? 14.563 7.836 -19.743 1.00 95.75 82 LYS A N 1
ATOM 672 C CA . LYS A 1 82 ? 14.415 8.389 -18.394 1.00 95.75 82 LYS A CA 1
ATOM 673 C C . LYS A 1 82 ? 13.174 9.279 -18.243 1.00 95.75 82 LYS A C 1
ATOM 675 O O . LYS A 1 82 ? 12.506 9.209 -17.215 1.00 95.75 82 LYS A O 1
ATOM 680 N N . GLU A 1 83 ? 12.871 10.129 -19.222 1.00 94.50 83 GLU A N 1
ATOM 681 C CA . GLU A 1 83 ? 11.685 10.999 -19.172 1.00 94.50 83 GLU A CA 1
ATOM 682 C C . GLU A 1 83 ? 10.385 10.179 -19.198 1.00 94.50 83 GLU A C 1
ATOM 684 O O . GLU A 1 83 ? 9.436 10.475 -18.466 1.00 94.50 83 GLU A O 1
ATOM 689 N N . ILE A 1 84 ? 10.361 9.107 -19.996 1.00 91.56 84 ILE A N 1
ATOM 690 C CA . ILE A 1 84 ? 9.237 8.166 -20.052 1.00 91.56 84 ILE A CA 1
ATOM 691 C C . ILE A 1 84 ? 9.099 7.418 -18.721 1.00 91.56 84 ILE A C 1
ATOM 693 O O . ILE A 1 84 ? 7.994 7.366 -18.177 1.00 91.56 84 ILE A O 1
ATOM 697 N N . ASP A 1 85 ? 10.200 6.907 -18.168 1.00 93.44 85 ASP A N 1
ATOM 698 C CA . ASP A 1 85 ? 10.218 6.193 -16.888 1.00 93.44 85 ASP A CA 1
ATOM 699 C C . ASP A 1 85 ? 9.728 7.081 -15.734 1.00 93.44 85 ASP A C 1
ATOM 701 O O . ASP A 1 85 ? 8.948 6.639 -14.889 1.00 93.44 85 ASP A O 1
ATOM 705 N N . GLU A 1 86 ? 10.143 8.352 -15.691 1.00 95.44 86 GLU A N 1
ATOM 706 C CA . GLU A 1 86 ? 9.684 9.317 -14.685 1.00 95.44 86 GLU A CA 1
ATOM 707 C C . GLU A 1 86 ? 8.180 9.603 -14.814 1.00 95.44 86 GLU A C 1
ATOM 709 O O . GLU A 1 86 ? 7.459 9.639 -13.807 1.00 95.44 86 GLU A O 1
ATOM 714 N N . TYR A 1 87 ? 7.679 9.761 -16.042 1.00 93.19 87 TYR A N 1
ATOM 715 C CA . TYR A 1 87 ? 6.252 9.945 -16.301 1.00 93.19 87 TYR A CA 1
ATOM 716 C C . TYR A 1 87 ? 5.433 8.713 -15.891 1.00 93.19 87 TYR A C 1
ATOM 718 O O . TYR A 1 87 ? 4.413 8.835 -15.201 1.00 93.19 87 TYR A O 1
ATOM 726 N N . GLU A 1 88 ? 5.890 7.516 -16.260 1.00 92.19 88 GLU A N 1
ATOM 727 C CA . GLU A 1 88 ? 5.243 6.262 -15.887 1.00 92.19 88 GLU A CA 1
ATOM 728 C C . GLU A 1 88 ? 5.269 6.049 -14.366 1.00 92.19 88 GLU A C 1
ATOM 730 O O . GLU A 1 88 ? 4.251 5.673 -13.773 1.00 92.19 88 GLU A O 1
ATOM 735 N N . ALA A 1 89 ? 6.392 6.341 -13.708 1.00 95.81 89 ALA A N 1
ATOM 736 C CA . ALA A 1 89 ? 6.518 6.266 -12.257 1.00 95.81 89 ALA A CA 1
ATOM 737 C C . ALA A 1 89 ? 5.540 7.217 -11.556 1.00 95.81 89 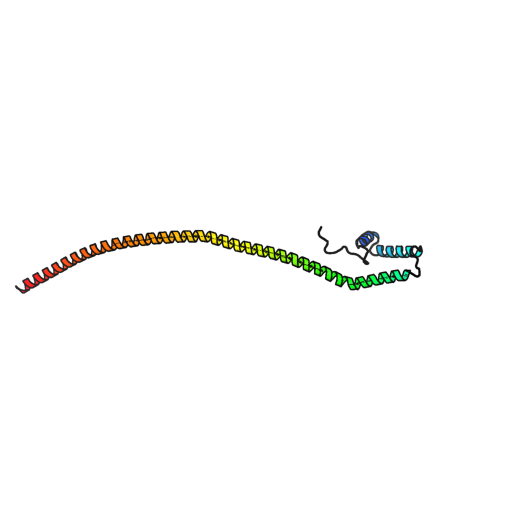ALA A C 1
ATOM 739 O O . ALA A 1 89 ? 4.875 6.810 -10.602 1.00 95.81 89 ALA A O 1
ATOM 740 N N . SER A 1 90 ? 5.398 8.449 -12.052 1.00 95.56 90 SER A N 1
ATOM 741 C CA . SER A 1 90 ? 4.441 9.440 -11.546 1.00 95.56 90 SER A CA 1
ATOM 742 C C . SER A 1 90 ? 2.992 8.959 -11.672 1.00 95.56 90 SER A C 1
ATOM 744 O O . SER A 1 90 ? 2.239 8.955 -10.692 1.00 95.56 90 SER A O 1
ATOM 746 N N . CYS A 1 91 ? 2.608 8.460 -12.850 1.00 94.12 91 CYS A N 1
ATOM 747 C CA . CYS A 1 91 ? 1.267 7.925 -13.083 1.00 94.12 91 CYS A CA 1
ATOM 748 C C . CYS A 1 91 ? 0.980 6.713 -12.178 1.00 94.12 91 CYS A C 1
ATOM 750 O O . CYS A 1 91 ? -0.070 6.627 -11.532 1.00 94.12 91 CYS A O 1
ATOM 752 N N . ASN A 1 92 ? 1.946 5.798 -12.061 1.00 95.50 92 ASN A N 1
ATOM 753 C CA . ASN A 1 92 ? 1.837 4.627 -11.199 1.00 95.50 92 ASN A CA 1
ATOM 754 C C . ASN A 1 92 ? 1.766 4.992 -9.712 1.00 95.50 92 ASN A C 1
ATOM 756 O O . ASN A 1 92 ? 0.999 4.365 -8.978 1.00 95.50 92 ASN A O 1
ATOM 760 N N . ALA A 1 93 ? 2.531 5.988 -9.267 1.00 96.62 93 ALA A N 1
ATOM 761 C CA . ALA A 1 93 ? 2.492 6.487 -7.899 1.00 96.62 93 ALA A CA 1
ATOM 762 C C . ALA A 1 93 ? 1.134 7.121 -7.578 1.00 96.62 93 ALA A C 1
ATOM 764 O O . ALA A 1 93 ? 0.545 6.775 -6.557 1.00 96.62 93 ALA A O 1
ATOM 765 N N . SER A 1 94 ? 0.596 7.961 -8.472 1.00 96.25 94 SER A N 1
ATOM 766 C CA . SER A 1 94 ? -0.734 8.562 -8.299 1.00 96.25 94 SER A CA 1
ATOM 767 C C . SER A 1 94 ? -1.818 7.493 -8.188 1.00 96.25 94 SER A C 1
ATOM 769 O O . SER A 1 94 ? -2.603 7.496 -7.243 1.00 96.25 94 SER A O 1
ATOM 771 N N . ARG A 1 95 ? -1.813 6.511 -9.099 1.00 96.69 95 ARG A N 1
ATOM 772 C CA . ARG A 1 95 ? -2.767 5.396 -9.070 1.00 96.69 95 ARG A CA 1
ATOM 773 C C . ARG A 1 95 ? -2.666 4.581 -7.778 1.00 96.69 95 ARG A C 1
ATOM 775 O O . ARG A 1 95 ? -3.686 4.210 -7.207 1.00 96.69 95 ARG A O 1
ATOM 782 N N . LYS A 1 96 ? -1.449 4.275 -7.313 1.00 97.38 96 LYS A N 1
ATOM 783 C CA . LYS A 1 96 ? -1.245 3.560 -6.041 1.00 97.38 96 LYS A CA 1
ATOM 784 C C . LYS A 1 96 ? -1.746 4.381 -4.853 1.00 97.38 96 LYS A C 1
ATOM 786 O O . LYS A 1 96 ? -2.455 3.831 -4.020 1.00 97.38 96 LYS A O 1
ATOM 791 N N . GLY A 1 97 ? -1.452 5.680 -4.825 1.00 97.44 97 GLY A N 1
ATOM 792 C CA . GLY A 1 97 ? -1.934 6.595 -3.791 1.00 97.44 97 GLY A CA 1
ATOM 793 C C . GLY A 1 97 ? -3.460 6.647 -3.716 1.00 97.44 97 GLY A C 1
ATOM 794 O O . GLY A 1 97 ? -4.019 6.560 -2.626 1.00 97.44 97 GLY A O 1
ATOM 795 N N . GLU A 1 98 ? -4.146 6.697 -4.861 1.00 97.12 98 GLU A N 1
ATOM 796 C CA . GLU A 1 98 ? -5.612 6.622 -4.908 1.00 97.12 98 GLU A CA 1
ATOM 797 C C . GLU A 1 98 ? -6.141 5.289 -4.371 1.00 97.12 98 GLU A C 1
ATOM 799 O O . GLU A 1 98 ? -7.063 5.269 -3.557 1.00 97.12 98 GLU A O 1
ATOM 804 N N . ILE A 1 99 ? -5.546 4.167 -4.788 1.00 97.88 99 ILE A N 1
ATOM 805 C CA . ILE A 1 99 ? -5.942 2.834 -4.315 1.00 97.88 99 ILE A CA 1
ATOM 806 C C . ILE A 1 99 ? -5.770 2.719 -2.798 1.00 97.88 99 ILE A C 1
ATOM 808 O O . ILE A 1 99 ? -6.649 2.183 -2.122 1.00 97.88 99 ILE A O 1
ATOM 812 N N . ASP A 1 100 ? -4.655 3.199 -2.259 1.00 98.00 100 ASP A N 1
ATOM 813 C CA . ASP A 1 100 ? -4.370 3.100 -0.832 1.00 98.00 100 ASP A CA 1
ATOM 814 C C . ASP A 1 100 ? -5.268 4.040 -0.014 1.00 98.00 100 ASP A C 1
ATOM 816 O O . ASP A 1 100 ? -5.827 3.605 0.993 1.00 98.00 100 ASP A O 1
ATOM 820 N N . GLY A 1 101 ? -5.540 5.255 -0.504 1.00 98.06 101 GLY A N 1
ATOM 821 C CA . GLY A 1 101 ? -6.523 6.155 0.109 1.00 98.06 101 GLY A CA 1
ATOM 822 C C . GLY A 1 101 ? -7.943 5.577 0.108 1.00 98.06 101 GLY A C 1
ATOM 823 O O . GLY A 1 101 ? -8.665 5.671 1.102 1.00 98.06 101 GLY A O 1
ATOM 824 N N . LEU A 1 102 ? -8.354 4.905 -0.973 1.00 97.88 102 LEU A N 1
ATOM 825 C CA . LEU A 1 102 ? -9.644 4.210 -1.025 1.00 97.88 102 LEU A CA 1
ATOM 826 C C . LEU A 1 102 ? -9.707 3.036 -0.040 1.00 97.88 102 LEU A C 1
ATOM 828 O O . LEU A 1 102 ? -10.734 2.847 0.610 1.00 97.88 102 LEU A O 1
ATOM 832 N N . LYS A 1 103 ? -8.626 2.262 0.112 1.00 98.12 103 LYS A N 1
ATOM 833 C CA . LYS A 1 103 ? -8.562 1.178 1.106 1.00 98.12 103 LYS A CA 1
ATOM 834 C C . LYS A 1 103 ? -8.657 1.705 2.533 1.00 98.12 103 LYS A C 1
ATOM 836 O O . LYS A 1 103 ? -9.396 1.132 3.328 1.00 98.12 103 LYS A O 1
ATOM 841 N N . GLU A 1 104 ? -7.948 2.785 2.849 1.00 98.19 104 GLU A N 1
ATOM 842 C CA . GLU A 1 104 ? -8.014 3.417 4.168 1.00 98.19 104 GLU A CA 1
ATOM 843 C C . GLU A 1 104 ? -9.440 3.893 4.478 1.00 98.19 104 GLU A C 1
ATOM 845 O O . GLU A 1 104 ? -9.982 3.593 5.542 1.00 98.19 104 GLU A O 1
ATOM 850 N N . ASN A 1 105 ? -10.098 4.541 3.513 1.00 98.19 105 ASN A N 1
ATOM 851 C CA . ASN A 1 105 ? -11.493 4.954 3.652 1.00 98.19 105 ASN A CA 1
ATOM 852 C C . ASN A 1 105 ? -12.434 3.763 3.891 1.00 98.19 105 ASN A C 1
ATOM 854 O O . ASN A 1 105 ? -13.327 3.851 4.734 1.00 98.19 105 ASN A O 1
ATOM 858 N N . ILE A 1 106 ? -12.221 2.637 3.202 1.00 98.19 106 ILE A N 1
ATOM 859 C CA . ILE A 1 106 ? -13.004 1.411 3.409 1.00 98.19 106 ILE A CA 1
ATOM 860 C C . ILE A 1 106 ? -12.820 0.868 4.835 1.00 98.19 106 ILE A C 1
ATOM 862 O O . ILE A 1 106 ? -13.808 0.509 5.475 1.00 98.19 106 ILE A O 1
ATOM 866 N N . GLU A 1 107 ? -11.593 0.812 5.35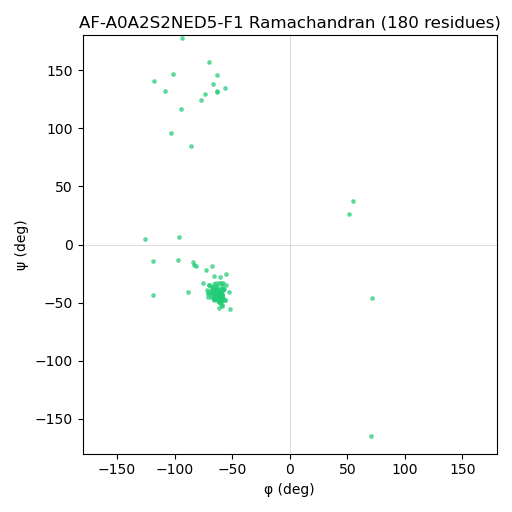5 1.00 97.88 107 GLU A N 1
ATOM 867 C CA . GLU A 1 107 ? -11.327 0.327 6.719 1.00 97.88 107 GLU A CA 1
ATOM 868 C C . GLU A 1 107 ? -11.898 1.261 7.797 1.00 97.88 107 GLU A C 1
ATOM 870 O O . GLU A 1 107 ? -12.530 0.807 8.760 1.00 97.88 107 GLU A O 1
ATOM 875 N N . ASN A 1 108 ? -11.778 2.575 7.596 1.00 98.00 108 ASN A N 1
ATOM 876 C CA . ASN A 1 108 ? -12.413 3.566 8.462 1.00 98.00 108 ASN A CA 1
ATOM 877 C C . ASN A 1 108 ? -13.937 3.390 8.465 1.00 98.00 108 ASN A C 1
ATOM 879 O O . ASN A 1 108 ? -14.560 3.342 9.525 1.00 98.00 108 ASN A O 1
ATOM 883 N N . GLN A 1 109 ? -14.546 3.196 7.295 1.00 97.12 109 GLN A N 1
ATOM 884 C CA . GLN A 1 109 ? -15.990 3.024 7.188 1.00 97.12 109 GLN A CA 1
ATOM 885 C C . GLN A 1 109 ? -16.482 1.712 7.814 1.00 97.12 109 GLN A C 1
ATOM 887 O O . GLN A 1 109 ? -17.522 1.712 8.473 1.00 97.12 109 GLN A O 1
ATOM 892 N N . LYS A 1 110 ? -15.728 0.611 7.702 1.00 98.12 110 LYS A N 1
ATOM 893 C CA . LYS A 1 110 ? -16.021 -0.633 8.442 1.00 98.12 110 LYS A CA 1
ATOM 894 C C . LYS A 1 110 ? -16.011 -0.410 9.953 1.00 98.12 110 LYS A C 1
ATOM 896 O O . LYS A 1 110 ? -16.883 -0.917 10.657 1.00 98.12 110 LYS A O 1
ATOM 901 N N . THR A 1 111 ? -15.055 0.375 10.446 1.00 97.06 111 THR A N 1
ATOM 902 C CA . THR A 1 111 ? -14.966 0.723 11.869 1.00 97.06 111 THR A CA 1
ATOM 903 C C . THR A 1 111 ? -16.179 1.540 12.318 1.00 97.06 111 THR A C 1
ATOM 905 O O . THR A 1 111 ? -16.734 1.273 13.382 1.00 97.06 111 THR A O 1
ATOM 908 N N . GLU A 1 112 ? -16.643 2.491 11.505 1.00 95.75 112 GLU A N 1
ATOM 909 C CA . GLU A 1 112 ? -17.851 3.271 11.808 1.00 95.75 112 GLU A CA 1
ATOM 910 C C . GLU A 1 112 ? -19.134 2.430 11.779 1.00 95.75 112 GLU A C 1
ATOM 912 O O . GLU A 1 112 ? -20.011 2.608 12.630 1.00 95.75 112 GLU A O 1
ATOM 917 N N . ILE A 1 113 ? -19.234 1.463 10.862 1.00 97.31 113 ILE A N 1
ATOM 918 C CA . ILE A 1 113 ? -20.342 0.495 10.841 1.00 97.31 113 ILE A CA 1
ATOM 919 C C . ILE A 1 113 ? -20.361 -0.298 12.152 1.00 97.31 113 ILE A C 1
ATOM 921 O O . ILE A 1 113 ? -21.382 -0.325 12.839 1.00 97.31 113 ILE A O 1
ATOM 925 N N . TRP A 1 114 ? -19.213 -0.847 12.562 1.00 96.50 114 TRP A N 1
ATOM 926 C CA . TRP A 1 114 ? -19.088 -1.583 13.821 1.00 96.50 114 TRP A CA 1
ATOM 927 C C . TRP A 1 114 ? -19.439 -0.722 15.046 1.00 96.50 114 TRP A C 1
ATOM 929 O O . TRP A 1 114 ? -20.147 -1.171 15.947 1.00 96.50 114 TRP A O 1
ATOM 939 N N . ARG A 1 115 ? -19.005 0.546 15.075 1.00 95.19 115 ARG A N 1
ATOM 940 C CA . ARG A 1 115 ? -19.368 1.499 16.142 1.00 95.19 115 ARG A CA 1
ATOM 941 C C . ARG A 1 115 ? -20.873 1.737 16.200 1.00 95.19 115 ARG A C 1
ATOM 943 O O . ARG A 1 115 ? -21.434 1.801 17.292 1.00 95.19 115 ARG A O 1
ATOM 950 N N . THR A 1 116 ? -21.520 1.864 15.046 1.00 95.88 116 THR A N 1
ATOM 951 C CA . THR A 1 116 ? -22.967 2.086 14.945 1.00 95.88 116 THR A CA 1
ATOM 952 C C . THR A 1 116 ? -23.746 0.876 15.458 1.00 95.88 116 THR A C 1
ATOM 954 O O . THR A 1 116 ? -24.653 1.031 16.274 1.00 95.88 116 THR A O 1
ATOM 957 N N . GLU A 1 117 ? -23.345 -0.336 15.075 1.00 95.75 117 GLU A N 1
ATOM 958 C CA . GLU A 1 117 ? -23.925 -1.575 15.610 1.00 95.75 117 GLU A CA 1
ATOM 959 C C . GLU A 1 117 ? -23.723 -1.681 17.133 1.00 95.75 117 GLU A C 1
ATOM 961 O O . GLU A 1 117 ? -24.656 -1.984 17.883 1.00 95.75 117 GLU A O 1
ATOM 966 N N . ALA A 1 118 ? -22.532 -1.330 17.630 1.00 96.38 118 ALA A N 1
ATOM 967 C CA . ALA A 1 118 ? -22.228 -1.327 19.059 1.00 96.38 118 ALA A CA 1
ATOM 968 C C . ALA A 1 118 ? -23.107 -0.350 19.865 1.00 96.38 118 ALA A C 1
ATOM 970 O O . ALA A 1 118 ? -23.462 -0.644 21.010 1.00 96.38 118 ALA A O 1
ATOM 971 N N . GLN A 1 119 ? -23.510 0.791 19.294 1.00 95.94 119 GLN A N 1
ATOM 972 C CA . GLN A 1 119 ? -24.389 1.748 19.981 1.00 95.94 119 GLN A CA 1
ATOM 973 C C . GLN A 1 119 ? -25.736 1.130 20.367 1.00 95.94 119 GLN A C 1
ATOM 975 O O . GLN A 1 119 ? -26.230 1.390 21.469 1.00 95.94 119 GLN A O 1
ATOM 980 N N . GLN A 1 120 ? -26.311 0.279 19.511 1.00 94.88 120 GLN A N 1
ATOM 981 C CA . GLN A 1 120 ? -27.559 -0.417 19.823 1.00 94.88 120 GLN A CA 1
ATOM 982 C C . GLN A 1 120 ? -27.398 -1.304 21.064 1.00 94.88 120 GLN A C 1
ATOM 984 O O . GLN A 1 120 ? -28.229 -1.250 21.975 1.00 94.88 120 GLN A O 1
ATOM 989 N N . HIS A 1 121 ? -26.296 -2.053 21.146 1.00 95.94 121 HIS A N 1
ATOM 990 C CA . HIS A 1 121 ? -25.982 -2.886 22.306 1.00 95.94 121 HIS A CA 1
ATOM 991 C C . HIS A 1 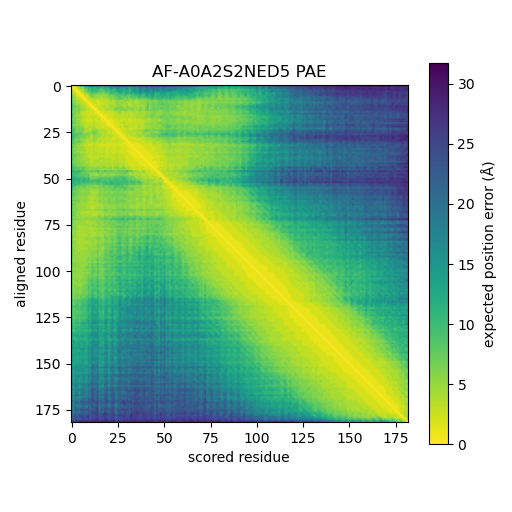121 ? -25.777 -2.060 23.579 1.00 95.94 121 HIS A C 1
ATOM 993 O O . HIS A 1 121 ? -26.281 -2.427 24.638 1.00 95.94 121 HIS A O 1
ATOM 999 N N . VAL A 1 122 ? -25.111 -0.905 23.490 1.00 97.06 122 VAL A N 1
ATOM 1000 C CA . VAL A 1 122 ? -24.930 -0.001 24.639 1.00 97.06 122 VAL A CA 1
ATOM 1001 C C . VAL A 1 122 ? -26.272 0.534 25.142 1.00 97.06 122 VAL A C 1
ATOM 1003 O O . VAL A 1 122 ? -26.494 0.607 26.352 1.00 97.06 122 VAL A O 1
ATOM 1006 N N . ILE A 1 123 ? -27.185 0.906 24.242 1.00 96.62 123 ILE A N 1
ATOM 1007 C CA . ILE A 1 123 ? -28.524 1.376 24.621 1.00 96.62 123 ILE A CA 1
ATOM 1008 C C . ILE A 1 123 ? -29.317 0.250 25.287 1.00 96.62 123 ILE A C 1
ATOM 1010 O O . ILE A 1 123 ? -29.948 0.484 26.321 1.00 96.62 123 ILE A O 1
ATOM 1014 N N . GLN A 1 124 ? -29.267 -0.962 24.734 1.00 97.31 124 GLN A N 1
ATOM 1015 C CA . GLN A 1 124 ? -29.923 -2.125 25.322 1.00 97.31 124 GLN A CA 1
ATOM 1016 C C . GLN A 1 124 ? -29.377 -2.428 26.724 1.00 97.31 124 GLN A C 1
ATOM 1018 O O . GLN A 1 124 ? -30.154 -2.481 27.675 1.00 97.31 124 GLN A O 1
ATOM 1023 N N . ALA A 1 125 ? -28.054 -2.501 26.879 1.00 97.56 125 ALA A N 1
ATOM 1024 C CA . ALA A 1 125 ? -27.409 -2.741 28.167 1.00 97.56 125 ALA A CA 1
ATOM 1025 C C . ALA A 1 125 ? -27.779 -1.673 29.209 1.00 97.56 125 ALA A C 1
ATOM 1027 O O . ALA A 1 125 ? -28.008 -1.993 30.374 1.00 97.56 125 ALA A O 1
ATOM 1028 N N . LYS A 1 126 ? -27.894 -0.397 28.808 1.00 97.62 126 LYS A N 1
ATOM 1029 C CA . LYS A 1 126 ? -28.360 0.683 29.696 1.00 97.62 126 LYS A CA 1
ATOM 1030 C C . LYS A 1 126 ? -29.812 0.487 30.134 1.00 97.62 126 LYS A C 1
ATOM 1032 O O . LYS A 1 126 ? -30.110 0.681 31.310 1.00 97.62 126 LYS A O 1
ATOM 1037 N N . ARG A 1 127 ? -30.709 0.106 29.217 1.00 97.44 127 ARG A N 1
ATOM 1038 C CA . ARG A 1 127 ? -32.121 -0.171 29.543 1.00 97.44 127 ARG A CA 1
ATOM 1039 C C . ARG A 1 127 ? -32.243 -1.330 30.529 1.00 97.44 127 ARG A C 1
ATOM 1041 O O . ARG A 1 127 ? -32.952 -1.201 31.523 1.00 97.44 127 ARG A O 1
ATOM 1048 N N . GLU A 1 128 ? -31.518 -2.416 30.284 1.00 97.62 128 GLU A N 1
ATOM 1049 C CA . GLU A 1 128 ? -31.487 -3.587 31.164 1.00 97.62 128 GLU A CA 1
ATOM 1050 C C . GLU A 1 128 ? -30.914 -3.240 32.543 1.00 97.62 128 GLU A C 1
ATOM 1052 O O . GLU A 1 128 ? -31.503 -3.606 33.557 1.00 97.62 128 GLU A O 1
ATOM 1057 N N . ASN A 1 129 ? -29.839 -2.444 32.610 1.00 97.69 129 ASN A N 1
ATOM 1058 C CA . ASN A 1 129 ? -29.281 -1.980 33.883 1.00 97.69 129 ASN A CA 1
ATOM 1059 C C . ASN A 1 129 ? -30.300 -1.189 34.715 1.00 97.69 129 ASN A C 1
ATOM 1061 O O . ASN A 1 129 ? -30.429 -1.418 35.915 1.00 97.69 129 ASN A O 1
ATOM 1065 N N . VAL A 1 130 ? -31.046 -0.275 34.087 1.00 97.88 130 VAL A N 1
ATOM 1066 C CA . VAL A 1 130 ? -32.093 0.496 34.778 1.00 97.88 130 VAL A CA 1
ATOM 1067 C C . VAL A 1 130 ? -33.219 -0.422 35.256 1.00 97.88 130 VAL A C 1
ATOM 1069 O O . VAL A 1 130 ? -33.671 -0.281 36.390 1.00 97.88 130 VAL A O 1
ATOM 1072 N N . ALA A 1 131 ? -33.645 -1.389 34.439 1.00 97.81 131 ALA A N 1
ATOM 1073 C CA . ALA A 1 131 ? -34.664 -2.361 34.834 1.00 97.81 131 ALA A CA 1
ATOM 1074 C C . ALA A 1 131 ? -34.221 -3.192 36.052 1.00 97.81 131 ALA A C 1
ATOM 1076 O O . ALA A 1 131 ? -34.964 -3.298 37.028 1.00 97.81 131 ALA A O 1
ATOM 1077 N N . ILE A 1 132 ? -32.982 -3.696 36.042 1.00 98.00 132 ILE A N 1
ATOM 1078 C CA . ILE A 1 132 ? -32.402 -4.449 37.162 1.00 98.00 132 ILE A CA 1
ATOM 1079 C C . ILE A 1 132 ? -32.331 -3.583 38.425 1.00 98.00 132 ILE A C 1
ATOM 1081 O O . ILE A 1 132 ? -32.680 -4.051 39.507 1.00 98.00 132 ILE A O 1
ATOM 1085 N N . GLN A 1 133 ? -31.928 -2.315 38.312 1.00 97.50 133 GLN A N 1
ATOM 1086 C CA . GLN A 1 133 ? -31.889 -1.395 39.454 1.00 97.50 133 GLN A CA 1
ATOM 1087 C C . GLN A 1 133 ? -33.283 -1.142 40.040 1.00 97.50 133 GLN A C 1
ATOM 1089 O O . GLN A 1 133 ? -33.448 -1.151 41.261 1.00 97.50 133 GLN A O 1
ATOM 1094 N N . LEU A 1 134 ? -34.298 -0.956 39.192 1.00 97.94 134 LEU A N 1
ATOM 1095 C CA . LEU A 1 134 ? -35.681 -0.783 39.639 1.00 97.94 134 LEU A CA 1
ATOM 1096 C C . LEU A 1 134 ? -36.198 -2.028 40.369 1.00 97.94 134 LEU A C 1
ATOM 1098 O O . LEU A 1 134 ? -36.793 -1.904 41.443 1.00 97.94 134 LEU A O 1
ATOM 1102 N N . GLU A 1 135 ? -35.935 -3.223 39.836 1.00 97.06 135 GLU A N 1
ATOM 1103 C CA . GLU A 1 135 ? -36.285 -4.478 40.506 1.00 97.06 135 GLU A CA 1
ATOM 1104 C C . GLU A 1 135 ? -35.542 -4.660 41.832 1.00 97.06 135 GLU A C 1
ATOM 1106 O O . GLU A 1 135 ? -36.150 -5.080 42.819 1.00 97.06 135 GLU A O 1
ATOM 1111 N N . ALA A 1 136 ? -34.250 -4.329 41.882 1.00 98.00 136 ALA A N 1
ATOM 1112 C CA . ALA A 1 136 ? -33.450 -4.419 43.097 1.00 98.00 136 ALA A CA 1
ATOM 1113 C C . ALA A 1 136 ? -34.026 -3.527 44.206 1.00 98.00 136 ALA A C 1
ATOM 1115 O O . ALA A 1 136 ? -34.273 -4.016 45.307 1.00 98.00 136 ALA A O 1
ATOM 1116 N N . ILE A 1 137 ? -34.341 -2.264 43.895 1.00 97.62 137 ILE A N 1
ATOM 1117 C CA . ILE A 1 137 ? -34.952 -1.322 44.846 1.00 97.62 137 ILE A CA 1
ATOM 1118 C C . ILE A 1 137 ? -36.334 -1.813 45.293 1.00 97.62 137 ILE A C 1
ATOM 1120 O O . ILE A 1 137 ? -36.685 -1.710 46.470 1.00 97.62 137 ILE A O 1
ATOM 1124 N N . TYR A 1 138 ? -37.142 -2.354 44.379 1.00 98.06 138 TYR A N 1
ATOM 1125 C CA . TYR A 1 138 ? -38.445 -2.916 44.734 1.00 98.06 138 TYR A CA 1
ATOM 1126 C C . TYR A 1 138 ? -38.307 -4.086 45.721 1.00 98.06 138 TYR A C 1
ATOM 1128 O O . TYR A 1 138 ? -38.975 -4.099 46.760 1.00 98.06 138 TYR A O 1
ATOM 1136 N N . ARG A 1 139 ? -37.404 -5.037 45.442 1.00 97.75 139 ARG A N 1
ATOM 1137 C CA . ARG A 1 139 ? -37.132 -6.183 46.326 1.00 97.75 139 ARG A CA 1
ATOM 1138 C C . ARG A 1 139 ? -36.555 -5.739 47.667 1.00 97.75 139 ARG A C 1
ATOM 1140 O O . ARG A 1 139 ? -36.958 -6.274 48.695 1.00 97.75 139 ARG A O 1
ATOM 1147 N N . GLU A 1 140 ? -35.674 -4.743 47.674 1.00 97.88 140 GLU A N 1
ATOM 1148 C CA . GLU A 1 140 ? -35.115 -4.155 48.894 1.00 97.88 140 GLU A CA 1
ATOM 1149 C C . GLU A 1 140 ? -36.214 -3.556 49.781 1.00 97.88 140 GLU A C 1
ATOM 1151 O O . GLU A 1 140 ? -36.290 -3.877 50.967 1.00 97.88 140 GLU A O 1
ATOM 1156 N N . ARG A 1 141 ? -37.129 -2.761 49.210 1.00 97.88 141 ARG A N 1
ATOM 1157 C CA . ARG A 1 141 ? -38.268 -2.184 49.948 1.00 97.88 141 ARG A CA 1
ATOM 1158 C C . ARG A 1 141 ? -39.201 -3.262 50.504 1.00 97.88 141 ARG A C 1
ATOM 1160 O O . ARG A 1 141 ? -39.635 -3.163 51.653 1.00 97.88 141 ARG A O 1
ATOM 1167 N N . ALA A 1 142 ? -39.490 -4.300 49.719 1.00 97.50 142 ALA A N 1
ATOM 1168 C CA . ALA A 1 142 ? -40.305 -5.429 50.168 1.00 97.50 142 ALA A CA 1
ATOM 1169 C C . ALA A 1 142 ? -39.631 -6.196 51.321 1.00 97.50 142 ALA A C 1
ATOM 1171 O O . ALA A 1 142 ? -40.274 -6.489 52.332 1.00 97.50 142 ALA A O 1
ATOM 1172 N N . LEU A 1 143 ? -38.322 -6.454 51.216 1.00 97.94 143 LEU A N 1
ATOM 1173 C CA . LEU A 1 143 ? -37.523 -7.071 52.276 1.00 97.94 143 LEU A CA 1
ATOM 1174 C C . LEU A 1 143 ? -37.467 -6.201 53.531 1.00 97.94 143 LEU A C 1
ATOM 1176 O O . LEU A 1 143 ? -37.566 -6.722 54.640 1.00 97.94 143 LEU A O 1
ATOM 1180 N N . GLN A 1 144 ? -37.348 -4.882 53.383 1.00 97.62 144 GLN A N 1
ATOM 1181 C CA . GLN A 1 144 ? -37.363 -3.958 54.510 1.00 97.62 144 GLN A CA 1
ATOM 1182 C C . GLN A 1 144 ? -38.693 -4.047 55.266 1.00 97.62 144 GLN A C 1
ATOM 1184 O O . GLN A 1 144 ? -38.680 -4.216 56.485 1.00 97.62 144 GLN A O 1
ATOM 1189 N N . ALA A 1 145 ? -39.831 -3.999 54.566 1.00 97.38 145 ALA A N 1
ATOM 1190 C CA . ALA A 1 145 ? -41.149 -4.150 55.182 1.00 97.38 145 ALA A CA 1
ATOM 1191 C C . ALA A 1 145 ? -41.306 -5.514 55.878 1.00 97.38 145 ALA A C 1
ATOM 1193 O O . ALA A 1 145 ? -41.714 -5.569 57.041 1.00 97.38 145 ALA A O 1
ATOM 1194 N N . TYR A 1 146 ? -40.903 -6.601 55.210 1.00 97.50 146 TYR A N 1
ATOM 1195 C CA . TYR A 1 146 ? -40.898 -7.950 55.778 1.00 97.50 146 TYR A CA 1
ATOM 1196 C C . TYR A 1 146 ? -40.072 -8.029 57.071 1.00 97.50 146 TYR A C 1
ATOM 1198 O O . TYR A 1 146 ? -40.564 -8.503 58.095 1.00 97.50 146 TYR A O 1
ATOM 1206 N N . ASN A 1 147 ? -38.851 -7.489 57.065 1.00 97.56 147 ASN A N 1
ATOM 1207 C CA . ASN A 1 147 ? -37.967 -7.481 58.229 1.00 97.56 147 ASN A CA 1
ATOM 1208 C C . ASN A 1 147 ? -38.545 -6.666 59.397 1.00 97.56 147 ASN A C 1
ATOM 1210 O O . ASN A 1 147 ? -38.391 -7.070 60.549 1.00 97.56 147 ASN A O 1
ATOM 1214 N N . GLN A 1 148 ? -39.238 -5.552 59.133 1.00 96.50 148 GLN A N 1
ATOM 1215 C CA . GLN A 1 148 ? -39.903 -4.778 60.191 1.00 96.50 148 GLN A CA 1
ATOM 1216 C C . GLN A 1 148 ? -41.054 -5.556 60.840 1.00 96.50 148 GLN A C 1
ATOM 1218 O O . GLN A 1 148 ? -41.185 -5.543 62.065 1.00 96.50 148 GLN A O 1
ATOM 1223 N N . VAL A 1 149 ? -41.876 -6.247 60.045 1.00 97.38 149 VAL A N 1
ATOM 1224 C CA . VAL A 1 149 ? -42.970 -7.083 60.569 1.00 97.38 149 VAL A CA 1
ATOM 1225 C C . VAL A 1 149 ? -42.407 -8.256 61.364 1.00 97.38 149 VAL A C 1
ATOM 1227 O O . VAL A 1 149 ? -42.828 -8.480 62.499 1.00 97.38 149 VAL A O 1
ATOM 1230 N N . LYS A 1 150 ? -41.401 -8.945 60.817 1.00 97.56 150 LYS A N 1
ATOM 1231 C CA . LYS A 1 150 ? -40.711 -10.038 61.502 1.00 97.56 150 LYS A CA 1
ATOM 1232 C C . LYS A 1 150 ? -40.142 -9.580 62.845 1.00 97.56 150 LYS A C 1
ATOM 1234 O O . LYS A 1 150 ? -40.430 -10.194 63.859 1.00 97.56 150 LYS A O 1
ATOM 1239 N N . ARG A 1 151 ? -39.442 -8.441 62.885 1.00 97.50 151 ARG A N 1
ATOM 1240 C CA . ARG A 1 151 ? -38.876 -7.889 64.126 1.00 97.50 151 ARG A CA 1
ATOM 1241 C C . ARG A 1 151 ? -39.939 -7.617 65.195 1.00 97.50 151 ARG A C 1
ATOM 1243 O O . ARG A 1 151 ? -39.665 -7.800 66.376 1.00 97.50 151 ARG A O 1
ATOM 1250 N N . ARG A 1 152 ? -41.145 -7.180 64.811 1.00 97.00 152 ARG A N 1
ATOM 1251 C CA . ARG A 1 152 ? -42.261 -7.000 65.758 1.00 97.00 152 ARG A CA 1
ATOM 1252 C C . ARG A 1 152 ? -42.788 -8.337 66.277 1.00 97.00 152 ARG A C 1
ATOM 1254 O O . ARG A 1 152 ? -43.072 -8.429 67.465 1.00 97.00 152 ARG A O 1
ATOM 1261 N N . LEU A 1 153 ? -42.914 -9.343 65.413 1.00 97.38 153 LEU A N 1
ATOM 1262 C CA . LEU A 1 153 ? -43.342 -10.691 65.804 1.00 97.38 153 LEU A CA 1
ATOM 1263 C C . LEU A 1 153 ? -42.317 -11.364 66.723 1.00 97.38 153 LEU A C 1
ATOM 1265 O O . LEU A 1 153 ? -42.695 -11.855 67.782 1.00 97.38 153 LEU A O 1
ATOM 1269 N N . ASP A 1 154 ? -41.035 -11.308 66.361 1.00 97.44 154 ASP A N 1
ATOM 1270 C CA . ASP A 1 154 ? -39.929 -11.834 67.165 1.00 97.44 154 ASP A CA 1
ATOM 1271 C C . ASP A 1 154 ? -39.905 -11.157 68.546 1.00 97.44 154 ASP A C 1
ATOM 1273 O O . ASP A 1 154 ? -39.844 -11.833 69.567 1.00 97.44 154 ASP A O 1
ATOM 1277 N N . TYR A 1 155 ? -40.085 -9.831 68.602 1.00 97.38 155 TYR A N 1
ATOM 1278 C CA . TYR A 1 155 ? -40.183 -9.106 69.871 1.00 97.38 155 TYR A CA 1
ATOM 1279 C C . TYR A 1 155 ? -41.343 -9.593 70.756 1.00 97.38 155 TYR A C 1
ATOM 1281 O O . TYR A 1 155 ? -41.172 -9.740 71.964 1.00 97.38 155 TYR A O 1
ATOM 1289 N N . GLN A 1 156 ? -42.524 -9.852 70.180 1.00 96.44 156 GLN A N 1
ATOM 1290 C CA . GLN A 1 156 ? -43.670 -10.375 70.938 1.00 96.44 156 GLN A CA 1
ATOM 1291 C C . GLN A 1 156 ? -43.418 -11.802 71.445 1.00 96.44 156 GLN A C 1
ATOM 1293 O O . GLN A 1 156 ? -43.772 -12.120 72.581 1.00 96.44 156 GLN A O 1
ATOM 1298 N N . LEU A 1 157 ? -42.782 -12.647 70.629 1.00 97.19 157 LEU A N 1
ATOM 1299 C CA . LEU A 1 157 ? -42.378 -13.997 71.019 1.00 97.19 157 LEU A CA 1
ATOM 1300 C C . LEU A 1 157 ? -41.381 -13.959 72.189 1.00 97.19 157 LEU A C 1
ATOM 1302 O O . LEU A 1 157 ? -41.565 -14.666 73.181 1.00 97.19 157 LEU A O 1
ATOM 1306 N N . ASP A 1 158 ? -40.361 -13.106 72.099 1.00 96.44 158 ASP A N 1
ATOM 1307 C CA . ASP A 1 158 ? -39.345 -12.942 73.139 1.00 96.44 158 ASP A CA 1
ATOM 1308 C C . ASP A 1 158 ? -39.949 -12.418 74.442 1.00 96.44 158 ASP A C 1
ATOM 1310 O O . ASP A 1 158 ? -39.631 -12.930 75.515 1.00 96.44 158 ASP A O 1
ATOM 1314 N N . LEU A 1 159 ? -40.870 -11.451 74.364 1.00 96.69 159 LEU A N 1
ATOM 1315 C CA . LEU A 1 159 ? -41.595 -10.942 75.528 1.00 96.69 159 LEU A CA 1
ATOM 1316 C C . LEU A 1 159 ? -42.394 -12.073 76.193 1.00 96.69 159 LEU A C 1
ATOM 1318 O O . LEU A 1 159 ? -42.256 -12.283 77.397 1.00 96.69 159 LEU A O 1
ATOM 1322 N N . ALA A 1 160 ? -43.147 -12.864 75.421 1.00 96.12 160 ALA A N 1
ATOM 1323 C CA . ALA A 1 160 ? -43.903 -14.003 75.946 1.00 96.12 160 ALA A CA 1
ATOM 1324 C C . ALA A 1 160 ? -42.997 -15.058 76.613 1.00 96.12 160 ALA A C 1
ATOM 1326 O O . ALA A 1 160 ? -43.297 -15.536 77.713 1.00 96.12 160 ALA A O 1
ATOM 1327 N N . ASN A 1 161 ? -41.862 -15.388 75.990 1.00 96.50 161 ASN A N 1
ATOM 1328 C CA . ASN A 1 161 ? -40.869 -16.312 76.544 1.00 96.50 161 ASN A CA 1
ATOM 1329 C C . ASN A 1 161 ? -40.232 -15.771 77.835 1.00 96.50 161 ASN A C 1
ATOM 1331 O O . ASN A 1 161 ? -40.055 -16.518 78.806 1.00 96.50 161 ASN A O 1
ATOM 1335 N N . LEU A 1 162 ? -39.924 -14.473 77.880 1.00 96.62 162 LEU A N 1
ATOM 1336 C CA . LEU A 1 162 ? -39.369 -13.800 79.051 1.00 96.62 162 LEU A CA 1
ATOM 1337 C C . LEU A 1 162 ? -40.385 -13.781 80.194 1.00 96.62 162 LEU A C 1
ATOM 1339 O O . LEU A 1 162 ? -40.040 -14.175 81.307 1.00 96.62 162 LEU A O 1
ATOM 1343 N N . THR A 1 163 ? -41.642 -13.410 79.937 1.00 96.38 163 THR A N 1
ATOM 1344 C CA . THR A 1 163 ? -42.713 -13.435 80.944 1.00 96.38 163 THR A CA 1
ATOM 1345 C C . THR A 1 163 ? -42.892 -14.833 81.523 1.00 96.38 163 THR A C 1
ATOM 1347 O O . THR A 1 163 ? -42.922 -14.976 82.744 1.00 96.38 163 THR A O 1
ATOM 1350 N N . ARG A 1 164 ? -42.925 -15.874 80.679 1.00 95.81 164 ARG A N 1
ATOM 1351 C CA . ARG A 1 164 ? -43.008 -17.269 81.137 1.00 95.81 164 ARG A CA 1
ATOM 1352 C C . ARG A 1 164 ? -41.816 -17.652 82.017 1.00 95.81 164 ARG A C 1
ATOM 1354 O O . ARG A 1 164 ? -42.003 -18.267 83.063 1.00 95.81 164 ARG A O 1
ATOM 1361 N N . SER A 1 165 ? -40.608 -17.242 81.632 1.00 95.81 165 SER A N 1
ATOM 1362 C CA . SER A 1 165 ? -39.381 -17.502 82.397 1.00 95.81 165 SER A CA 1
ATOM 1363 C C . SER A 1 165 ? -39.362 -16.766 83.742 1.00 95.81 165 SER A C 1
ATOM 1365 O O . SER A 1 165 ? -38.963 -17.336 84.757 1.00 95.81 165 SER A O 1
ATOM 1367 N N . VAL A 1 166 ? -39.819 -15.510 83.781 1.00 96.69 166 VAL A N 1
ATOM 1368 C CA . VAL A 1 166 ? -39.936 -14.713 85.013 1.00 96.69 166 VAL A CA 1
ATOM 1369 C C . VAL A 1 166 ? -40.993 -15.303 85.942 1.00 96.69 166 VAL A C 1
ATOM 1371 O O . VAL A 1 166 ? -40.718 -15.473 87.126 1.00 96.69 166 VAL A O 1
ATOM 1374 N N . GLN A 1 167 ? -42.164 -15.677 85.416 1.00 94.69 167 GLN A N 1
ATOM 1375 C CA . GLN A 1 167 ? -43.216 -16.352 86.182 1.00 94.69 167 GLN A CA 1
ATOM 1376 C C . GLN A 1 167 ? -42.717 -17.675 86.772 1.00 94.69 167 GLN A C 1
ATOM 1378 O O . GLN A 1 167 ? -42.915 -17.923 87.959 1.00 94.69 167 GLN A O 1
ATOM 1383 N N . GLN A 1 168 ? -42.015 -18.494 85.982 1.00 94.44 168 GLN A N 1
ATOM 1384 C CA . GLN A 1 168 ? -41.402 -19.732 86.468 1.00 94.44 168 GLN A CA 1
ATOM 1385 C C . GLN A 1 168 ? -40.379 -19.471 87.579 1.00 94.44 168 GLN A C 1
ATOM 1387 O O . GLN A 1 168 ? -40.444 -20.123 88.618 1.00 94.44 168 GLN A O 1
ATOM 1392 N N . ARG A 1 169 ? -39.468 -18.502 87.410 1.00 94.88 169 ARG A N 1
ATOM 1393 C CA . ARG A 1 169 ? -38.491 -18.138 88.452 1.00 94.88 169 ARG A CA 1
ATOM 1394 C C . ARG A 1 169 ? -39.164 -17.631 89.725 1.00 94.88 169 ARG A C 1
ATOM 1396 O O . ARG A 1 169 ? -38.778 -18.042 90.814 1.00 94.88 169 ARG A O 1
ATOM 1403 N N . HIS A 1 170 ? -40.170 -16.769 89.596 1.00 94.94 170 HIS A N 1
ATOM 1404 C CA . HIS A 1 170 ? -40.925 -16.257 90.736 1.00 94.94 170 HIS A CA 1
ATOM 1405 C C . HIS A 1 170 ? -41.644 -17.386 91.486 1.00 94.94 170 HIS A C 1
ATOM 1407 O O . HIS A 1 170 ? -41.537 -17.463 92.705 1.00 94.94 170 HIS A O 1
ATOM 1413 N N . MET A 1 171 ? -42.298 -18.301 90.763 1.00 94.25 171 MET A N 1
ATOM 1414 C CA . MET A 1 171 ? -42.951 -19.477 91.342 1.00 94.25 171 MET A CA 1
ATOM 1415 C C . MET A 1 171 ? -41.955 -20.374 92.089 1.00 94.25 171 MET A C 1
ATOM 1417 O O . MET A 1 171 ? -42.228 -20.773 93.216 1.00 94.25 171 MET A O 1
ATOM 1421 N N . VAL A 1 172 ? -40.787 -20.658 91.500 1.00 93.38 172 VAL A N 1
ATOM 1422 C CA . VAL A 1 172 ? -39.732 -21.461 92.145 1.00 93.38 172 VAL A CA 1
ATOM 1423 C C . VAL A 1 172 ? -39.228 -20.789 93.423 1.00 93.38 172 VAL A C 1
ATOM 1425 O O . VAL A 1 172 ? -39.168 -21.443 94.461 1.00 93.38 172 VAL A O 1
ATOM 1428 N N . ASN A 1 173 ? -38.925 -19.489 93.382 1.00 92.38 173 ASN A N 1
ATOM 1429 C CA . ASN A 1 173 ? -38.479 -18.749 94.565 1.00 92.38 173 ASN A CA 1
ATOM 1430 C C . ASN A 1 173 ? -39.550 -18.734 95.664 1.00 92.38 173 ASN A C 1
ATOM 1432 O O . ASN A 1 173 ? -39.229 -18.976 96.822 1.00 92.38 173 ASN A O 1
ATOM 1436 N N . TRP A 1 174 ? -40.820 -18.518 95.305 1.00 93.62 174 TRP A N 1
ATOM 1437 C CA . TRP A 1 174 ? -41.932 -18.547 96.256 1.00 93.62 174 TRP A CA 1
ATOM 1438 C C . TRP A 1 174 ? -42.083 -19.926 96.915 1.00 93.62 174 TRP A C 1
ATOM 1440 O O . TRP A 1 174 ? -42.287 -20.011 98.124 1.00 93.62 174 TRP A O 1
ATOM 1450 N N . ILE A 1 175 ? -41.935 -21.017 96.154 1.00 90.19 175 ILE A N 1
ATOM 1451 C CA . ILE A 1 175 ? -41.943 -22.381 96.706 1.00 90.19 175 ILE A CA 1
ATOM 1452 C C . ILE A 1 175 ? -40.777 -22.566 97.691 1.00 90.19 175 ILE A C 1
ATOM 1454 O O . ILE A 1 175 ? -41.003 -23.034 98.803 1.00 90.19 175 ILE A O 1
ATOM 1458 N N . ILE A 1 176 ? -39.554 -22.161 97.325 1.00 91.56 176 ILE A N 1
ATOM 1459 C CA . ILE A 1 176 ? -38.368 -22.274 98.194 1.00 91.56 176 ILE A CA 1
ATOM 1460 C C . ILE A 1 176 ? -38.547 -21.467 99.488 1.00 91.56 176 ILE A C 1
ATOM 1462 O O . ILE A 1 176 ? -38.283 -21.987 100.569 1.00 91.56 176 ILE A O 1
ATOM 1466 N N . GLU A 1 177 ? -39.023 -20.223 99.404 1.00 90.94 177 GLU A N 1
ATOM 1467 C CA . GLU A 1 177 ? -39.254 -19.372 100.579 1.00 90.94 177 GLU A CA 1
ATOM 1468 C C . GLU A 1 177 ? -40.303 -19.954 101.534 1.00 90.94 177 GLU A C 1
ATOM 1470 O O . GLU A 1 177 ? -40.130 -19.870 102.749 1.00 90.94 177 GLU A O 1
ATOM 1475 N N . ASN A 1 178 ? -41.376 -20.560 101.015 1.00 85.75 178 ASN A N 1
ATOM 1476 C CA . ASN A 1 178 ? -42.371 -21.226 101.862 1.00 85.75 178 ASN A CA 1
ATOM 1477 C C . ASN A 1 178 ? -41.833 -22.513 102.499 1.00 85.75 178 ASN A C 1
ATOM 1479 O O . ASN A 1 178 ? -42.171 -22.802 103.645 1.00 85.75 178 ASN A O 1
ATOM 1483 N N . VAL A 1 179 ? -40.976 -23.257 101.792 1.00 86.75 179 VAL A N 1
ATOM 1484 C CA . VAL A 1 179 ? -40.307 -24.447 102.339 1.00 86.75 179 VAL A CA 1
ATOM 1485 C C . VAL A 1 179 ? -39.300 -24.071 103.429 1.00 86.75 179 VAL A C 1
ATOM 1487 O O . VAL A 1 179 ? -39.249 -24.756 104.437 1.00 86.75 179 VAL A O 1
ATOM 1490 N N . LEU A 1 180 ? -38.542 -22.978 103.278 1.00 80.19 180 LEU A N 1
ATOM 1491 C CA . LEU A 1 180 ? -37.584 -22.503 104.293 1.00 80.19 180 LEU A CA 1
ATOM 1492 C C . LEU A 1 180 ? -38.246 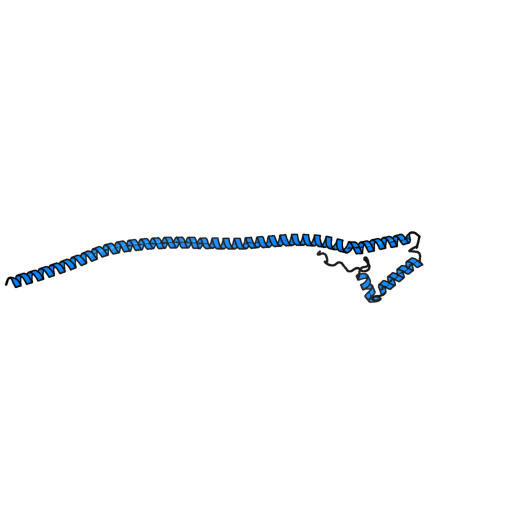-21.878 105.534 1.00 80.19 180 LEU A C 1
ATOM 1494 O O . LEU A 1 180 ? -37.599 -21.756 106.571 1.00 80.19 180 LEU A O 1
ATOM 1498 N N . LYS A 1 181 ? -39.498 -21.418 105.415 1.00 71.19 181 LYS A N 1
ATOM 1499 C CA . LYS A 1 181 ? -40.295 -20.880 106.533 1.00 71.19 181 LYS A CA 1
ATOM 1500 C C . LYS A 1 181 ? -41.013 -21.960 107.353 1.00 71.19 181 LYS A C 1
ATOM 1502 O O . LYS A 1 181 ? -41.506 -21.622 108.429 1.00 71.19 181 LYS A O 1
ATOM 1507 N N . SER A 1 182 ? -41.114 -23.190 106.842 1.00 50.19 182 SER A N 1
ATOM 1508 C CA . SER A 1 182 ? -41.609 -24.365 107.580 1.00 50.19 182 SER A CA 1
ATOM 1509 C C . SER A 1 182 ? -40.462 -25.060 108.303 1.00 50.19 182 SER A C 1
ATOM 1511 O O . SER A 1 182 ? -40.716 -25.579 109.410 1.00 50.19 182 SER A O 1
#